Protein AF-D5APR1-F1 (afdb_monomer_lite)

pLDDT: mean 88.83, std 12.43, range [42.91, 98.88]

Foldseek 3Di:
DDDAPPDFDWDCPVVFTWGAWFAKWKFFQAQQQCCQDPQKDWDQWHKDALPDQDLNRGSGWIWIAGHQDQFWTWIKHKFRFDAAQFKKKKKWKKAFDPAQKKWKWKAAPVRDIWIWIAGLVVQDTFDTRDPDPDKDWHWADTPPSIIIIMIIGGRHDRGGMMMIITTGDRDGPDRTGRGDGGGTMIIGQIGMITDRDDDPRDHHHGGMDMDHTDWDWDWDAFAFWWKWWQAPVGIDTDAGDGDNTGTDTNDGHTTNDIDIDHGPPD

Structure (mmCIF, N/CA/C/O backbone):
data_AF-D5APR1-F1
#
_entry.id   AF-D5APR1-F1
#
loop_
_atom_site.group_PDB
_atom_site.id
_atom_site.type_symbol
_atom_site.label_atom_id
_atom_site.label_alt_id
_atom_site.label_comp_id
_atom_site.label_asym_id
_atom_site.label_entity_id
_atom_site.label_seq_id
_atom_site.pdbx_PDB_ins_code
_atom_site.Cartn_x
_atom_site.Cartn_y
_atom_site.Cartn_z
_atom_site.occupancy
_atom_site.B_iso_or_equiv
_atom_site.auth_seq_id
_atom_site.auth_comp_id
_atom_site.auth_asym_id
_atom_site.auth_atom_id
_atom_site.pdbx_PDB_model_num
ATOM 1 N N . MET A 1 1 ? -6.562 -11.027 7.236 1.00 42.91 1 MET A N 1
ATOM 2 C CA . MET A 1 1 ? -7.930 -11.367 6.789 1.00 42.91 1 MET A CA 1
ATOM 3 C C . MET A 1 1 ? -8.711 -10.074 6.662 1.00 42.91 1 MET A C 1
ATOM 5 O O . MET A 1 1 ? -8.909 -9.402 7.667 1.00 42.91 1 MET A O 1
ATOM 9 N N . SER A 1 2 ? -9.046 -9.671 5.440 1.00 46.62 2 SER A N 1
ATOM 10 C CA . SER A 1 2 ? -10.001 -8.589 5.195 1.00 46.62 2 SER A CA 1
ATOM 11 C C . SER A 1 2 ? -11.380 -9.085 5.613 1.00 46.62 2 SER A C 1
ATOM 13 O O . SER A 1 2 ? -11.787 -10.161 5.201 1.00 46.62 2 SER A O 1
ATOM 15 N N . ALA A 1 3 ? -12.089 -8.357 6.474 1.00 48.88 3 ALA A N 1
ATOM 16 C CA . ALA A 1 3 ? -13.495 -8.677 6.689 1.00 48.88 3 ALA A CA 1
ATOM 17 C C . ALA A 1 3 ? -14.283 -8.341 5.405 1.00 48.88 3 ALA A C 1
ATOM 19 O O . ALA A 1 3 ? -13.924 -7.362 4.738 1.00 48.88 3 ALA A O 1
ATOM 20 N N . PRO A 1 4 ? -15.341 -9.103 5.071 1.00 49.16 4 PRO A N 1
ATOM 21 C CA . PRO A 1 4 ? -16.300 -8.721 4.040 1.00 49.16 4 PRO A CA 1
ATOM 22 C C . PRO A 1 4 ? -16.846 -7.304 4.271 1.00 49.16 4 PRO A C 1
ATOM 24 O O . PRO A 1 4 ? -16.799 -6.783 5.391 1.00 49.16 4 PRO A O 1
ATOM 27 N N . VAL A 1 5 ? -17.392 -6.690 3.218 1.00 50.78 5 VAL A N 1
ATOM 28 C CA . VAL A 1 5 ? -18.095 -5.400 3.315 1.00 50.78 5 VAL A CA 1
ATOM 29 C C . VAL A 1 5 ? -19.165 -5.475 4.418 1.00 50.78 5 VAL A C 1
ATOM 31 O O . VAL A 1 5 ? -19.834 -6.497 4.569 1.00 50.78 5 VAL A O 1
ATOM 34 N N . ASP A 1 6 ? -19.267 -4.415 5.223 1.00 56.16 6 ASP A N 1
ATOM 35 C CA . ASP A 1 6 ? -20.189 -4.272 6.363 1.00 56.16 6 ASP A CA 1
ATOM 36 C C . ASP A 1 6 ? -20.035 -5.290 7.508 1.00 56.16 6 ASP A C 1
ATOM 38 O O . ASP A 1 6 ? -20.960 -5.496 8.297 1.00 56.16 6 ASP A O 1
ATOM 42 N N . GLN A 1 7 ? -18.855 -5.901 7.666 1.00 61.59 7 GLN A N 1
ATOM 43 C CA . GLN A 1 7 ? -18.548 -6.722 8.840 1.00 61.59 7 GLN A CA 1
ATOM 44 C C . GLN A 1 7 ? -17.519 -6.071 9.775 1.00 61.59 7 GLN A C 1
ATOM 46 O O . GLN A 1 7 ? -16.527 -5.497 9.313 1.00 61.59 7 GLN A O 1
ATOM 51 N N . PRO A 1 8 ? -17.707 -6.191 11.108 1.00 66.56 8 PRO A N 1
ATOM 52 C CA . PRO A 1 8 ? -16.727 -5.716 12.071 1.00 66.56 8 PRO A CA 1
ATOM 53 C C . PRO A 1 8 ? -15.402 -6.453 11.886 1.00 66.56 8 PRO A C 1
ATOM 55 O O . PRO A 1 8 ? -15.353 -7.682 11.782 1.00 66.56 8 PRO A O 1
ATOM 58 N N . ARG A 1 9 ? -14.309 -5.693 11.883 1.00 73.88 9 ARG A N 1
ATOM 59 C CA . ARG A 1 9 ? -12.957 -6.251 11.839 1.00 73.88 9 ARG A CA 1
ATOM 60 C C . ARG A 1 9 ? -12.497 -6.587 13.244 1.00 73.88 9 ARG A C 1
ATOM 62 O O . ARG A 1 9 ? -12.821 -5.890 14.204 1.00 73.88 9 ARG A O 1
ATOM 69 N N . TYR A 1 10 ? -11.723 -7.659 13.350 1.00 74.94 10 TYR A N 1
ATOM 70 C CA . TYR A 1 10 ? -11.156 -8.090 14.616 1.00 74.94 10 TYR A CA 1
ATOM 71 C C . TYR A 1 10 ? -9.635 -8.028 14.567 1.00 74.94 10 TYR A C 1
ATOM 73 O O . TYR A 1 10 ? -9.026 -8.528 13.622 1.00 74.94 10 TYR A O 1
ATOM 81 N N . ASP A 1 11 ? -9.044 -7.438 15.600 1.00 70.50 11 ASP A N 1
ATOM 82 C CA . ASP A 1 11 ? -7.612 -7.505 15.864 1.00 70.50 11 ASP A CA 1
ATOM 83 C C . ASP A 1 11 ? -7.311 -8.700 16.782 1.00 70.50 11 ASP A C 1
ATOM 85 O O . ASP A 1 11 ? -8.075 -9.008 17.699 1.00 70.50 11 ASP A O 1
ATOM 89 N N . TYR A 1 12 ? -6.199 -9.379 16.514 1.00 72.81 12 TYR A N 1
ATOM 90 C CA . TYR A 1 12 ? -5.688 -10.517 17.283 1.00 72.81 12 TYR A CA 1
ATOM 91 C C . TYR A 1 12 ? -4.252 -10.288 17.786 1.00 72.81 12 TYR A C 1
ATOM 93 O O . TYR A 1 12 ? -3.679 -11.180 18.411 1.00 72.81 12 TYR A O 1
ATOM 101 N N . SER A 1 13 ? -3.666 -9.110 17.541 1.00 65.56 13 SER A N 1
ATOM 102 C CA . SER A 1 13 ? -2.264 -8.775 17.833 1.00 65.56 13 SER A CA 1
ATOM 103 C C . SER A 1 13 ? -1.876 -8.948 19.309 1.00 65.56 13 SER A C 1
ATOM 105 O O . SER A 1 13 ? -0.755 -9.346 19.613 1.00 65.56 13 SER A O 1
ATOM 107 N N . ALA A 1 14 ? -2.821 -8.744 20.230 1.00 65.88 14 ALA A N 1
ATOM 108 C CA . ALA A 1 14 ? -2.639 -8.926 21.672 1.00 6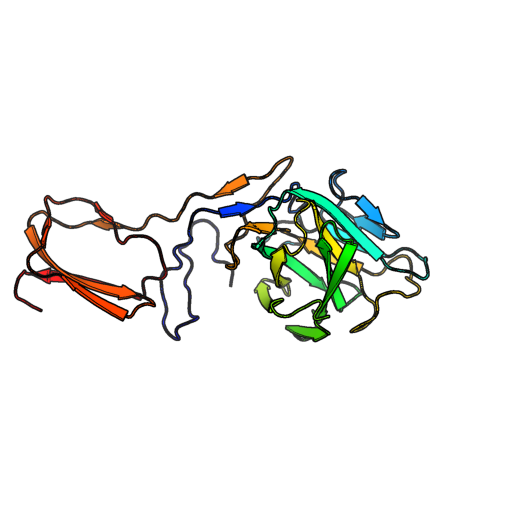5.88 14 ALA A CA 1
ATOM 109 C C . ALA A 1 14 ? -2.920 -10.365 22.164 1.00 65.88 14 ALA A C 1
ATOM 111 O O . ALA A 1 14 ? -3.137 -10.589 23.357 1.00 65.88 14 ALA A O 1
ATOM 112 N N . GLY A 1 15 ? -3.005 -11.346 21.257 1.00 69.94 15 GLY A N 1
ATOM 113 C CA . GLY A 1 15 ? -3.341 -12.740 21.583 1.00 69.94 15 GLY A CA 1
ATOM 114 C C . GLY A 1 15 ? -4.802 -12.956 21.999 1.00 69.94 15 GLY A C 1
ATOM 115 O O . GLY A 1 15 ? -5.162 -14.032 22.474 1.00 69.94 15 GLY A O 1
ATOM 116 N N . LYS A 1 16 ? -5.657 -11.941 21.835 1.00 73.31 16 LYS A N 1
ATOM 117 C CA . LYS A 1 16 ? -7.097 -11.974 22.119 1.00 73.31 16 LYS A CA 1
ATOM 118 C C . LYS A 1 16 ? -7.852 -11.290 20.989 1.00 73.31 16 LYS A C 1
ATOM 120 O O . LYS A 1 16 ? -7.369 -10.299 20.453 1.00 73.31 16 LYS A O 1
ATOM 125 N N . ARG A 1 17 ? -9.054 -11.785 20.683 1.00 77.25 17 ARG A N 1
ATOM 126 C CA . ARG A 1 17 ? -9.974 -11.143 19.736 1.00 77.25 17 ARG A CA 1
ATOM 127 C C . ARG A 1 17 ? -10.441 -9.805 20.314 1.00 77.25 17 ARG A C 1
ATOM 129 O O . ARG A 1 17 ? -11.090 -9.787 21.356 1.00 77.25 17 ARG A O 1
ATOM 136 N N . ALA A 1 18 ? -10.126 -8.713 19.634 1.00 72.69 18 ALA A N 1
ATOM 137 C CA . ALA A 1 18 ? -10.574 -7.360 19.949 1.00 72.69 18 ALA A CA 1
ATOM 138 C C . ALA A 1 18 ? -11.363 -6.801 18.767 1.00 72.69 18 ALA A C 1
ATOM 140 O O . ALA A 1 18 ? -11.058 -7.145 17.626 1.00 72.69 18 ALA A O 1
ATOM 141 N N . LEU A 1 19 ? -12.351 -5.938 19.008 1.00 78.19 19 LEU A N 1
ATOM 142 C CA . LEU A 1 19 ? -12.917 -5.148 17.913 1.00 78.19 19 LEU A CA 1
ATOM 143 C C . LEU A 1 19 ? -11.834 -4.172 17.436 1.00 78.19 19 LEU A C 1
ATOM 145 O O . LEU A 1 19 ? -11.278 -3.428 18.248 1.00 78.19 19 LEU A O 1
ATOM 149 N N . LEU A 1 20 ? -11.515 -4.198 16.143 1.00 79.12 20 LEU A N 1
ATOM 150 C CA . LEU A 1 20 ? -10.594 -3.238 15.550 1.00 79.12 20 LEU A CA 1
ATOM 151 C C . LEU A 1 20 ? -11.354 -1.923 15.350 1.00 79.12 20 LEU A C 1
ATOM 153 O O . LEU A 1 20 ? -12.228 -1.854 14.491 1.00 79.12 20 LEU A O 1
ATOM 157 N N . LEU A 1 21 ? -11.032 -0.920 16.171 1.00 81.06 21 LEU A N 1
ATOM 158 C CA . LEU A 1 21 ? -11.508 0.453 16.017 1.00 81.06 21 LEU A CA 1
ATOM 159 C C . LEU A 1 21 ? -10.348 1.329 15.579 1.00 81.06 21 LEU A C 1
ATOM 161 O O . LEU A 1 21 ? -9.395 1.566 16.327 1.00 81.06 21 LEU A O 1
ATOM 165 N N . GLU A 1 22 ? -10.435 1.809 14.357 1.00 84.31 22 GLU A N 1
ATOM 166 C CA . GLU A 1 22 ? -9.401 2.602 13.728 1.00 84.31 22 GLU A CA 1
ATOM 167 C C . GLU A 1 22 ? -9.676 4.103 13.906 1.00 84.31 22 GLU A C 1
ATOM 169 O O . GLU A 1 22 ? -10.817 4.571 13.907 1.00 84.31 22 GLU A O 1
ATOM 174 N N . ALA A 1 23 ? -8.611 4.892 14.043 1.00 86.19 23 ALA A N 1
ATOM 175 C CA . ALA A 1 23 ? -8.712 6.347 14.108 1.00 86.19 23 ALA A CA 1
ATOM 176 C C . ALA A 1 23 ? -9.009 6.956 12.726 1.00 86.19 23 ALA A C 1
ATOM 178 O O . ALA A 1 23 ? -8.900 6.290 11.693 1.00 86.19 23 ALA A O 1
ATOM 179 N N . SER A 1 24 ? -9.370 8.241 12.697 1.00 90.19 24 SER A N 1
ATOM 180 C CA . SER A 1 24 ? -9.444 8.985 11.438 1.00 90.19 24 SER A CA 1
ATOM 181 C C . SER A 1 24 ? -8.085 8.928 10.747 1.00 90.19 24 SER A C 1
ATOM 183 O O . SER A 1 24 ? -7.059 9.125 11.396 1.00 90.19 24 SER A O 1
ATOM 185 N N . SER A 1 25 ? -8.081 8.681 9.442 1.00 94.19 25 SER A N 1
ATOM 186 C CA . SER A 1 25 ? -6.855 8.666 8.646 1.00 94.19 25 SER A CA 1
ATOM 187 C C . SER A 1 25 ? -7.139 9.096 7.214 1.00 94.19 25 SER A C 1
ATOM 189 O O . SER A 1 25 ? -8.282 9.033 6.757 1.00 94.19 25 SER A O 1
ATOM 191 N N . THR A 1 26 ? -6.105 9.542 6.511 1.00 96.69 26 THR A N 1
ATOM 192 C CA . THR A 1 26 ? -6.191 10.039 5.139 1.00 96.69 26 THR A CA 1
ATOM 193 C C . THR A 1 26 ? -5.213 9.280 4.267 1.00 96.69 26 THR A C 1
ATOM 195 O O . THR A 1 26 ? -4.015 9.289 4.545 1.00 96.69 26 THR A O 1
ATOM 198 N N . ASN A 1 27 ? -5.707 8.693 3.178 1.00 97.94 27 ASN A N 1
ATOM 199 C CA . ASN A 1 27 ? -4.836 8.233 2.109 1.00 97.94 27 ASN A CA 1
ATOM 200 C C . ASN A 1 27 ? -4.471 9.424 1.220 1.00 97.94 27 ASN A C 1
ATOM 202 O O . ASN A 1 27 ? -5.326 10.001 0.550 1.00 97.94 27 ASN A O 1
ATOM 206 N N . LEU A 1 28 ? -3.193 9.793 1.234 1.00 97.62 28 LEU A N 1
ATOM 207 C CA . LEU A 1 28 ? -2.647 10.931 0.499 1.00 97.62 28 LEU A CA 1
ATOM 208 C C . LEU A 1 28 ? -2.341 10.621 -0.974 1.00 97.62 28 LEU A C 1
ATOM 210 O O . LEU A 1 28 ? -2.032 11.539 -1.737 1.00 97.62 28 LEU A O 1
ATOM 214 N N . LEU A 1 29 ? -2.381 9.351 -1.385 1.00 97.75 29 LEU A N 1
ATOM 215 C CA . LEU A 1 29 ? -2.134 8.963 -2.772 1.00 97.75 29 LEU A CA 1
ATOM 216 C C . LEU A 1 29 ? -3.446 9.013 -3.560 1.00 97.75 29 LEU A C 1
ATOM 218 O O . LEU A 1 29 ? -4.422 8.415 -3.116 1.00 97.75 29 LEU A O 1
ATOM 222 N N . PRO A 1 30 ? -3.494 9.673 -4.727 1.00 96.75 30 PRO A N 1
ATOM 223 C CA . PRO A 1 30 ? -4.607 9.517 -5.652 1.00 96.75 30 PRO A CA 1
ATOM 224 C C . PRO A 1 30 ? -4.504 8.176 -6.394 1.00 96.75 30 PRO A C 1
ATOM 226 O O . PRO A 1 30 ? -3.411 7.628 -6.558 1.00 96.75 30 PRO A O 1
ATOM 229 N N . ASN A 1 31 ? -5.634 7.708 -6.912 1.00 97.25 31 ASN A N 1
ATOM 230 C CA . ASN A 1 31 ? -5.786 6.556 -7.790 1.00 97.25 31 ASN A CA 1
ATOM 231 C C . ASN A 1 31 ? -5.143 5.315 -7.175 1.00 97.25 31 ASN A C 1
ATOM 233 O O . ASN A 1 31 ? -4.222 4.724 -7.738 1.00 97.25 31 ASN A O 1
ATOM 237 N N . SER A 1 32 ? -5.594 4.967 -5.969 1.00 96.88 32 SER A N 1
ATOM 238 C CA . SER A 1 32 ? -5.030 3.876 -5.165 1.00 96.88 32 SER A CA 1
ATOM 239 C C . SER A 1 32 ? -5.062 2.513 -5.864 1.00 96.88 32 SER A C 1
ATOM 241 O O . SER A 1 32 ? -4.250 1.653 -5.529 1.00 96.88 32 SER A O 1
ATOM 243 N N . ALA A 1 33 ? -5.968 2.312 -6.825 1.00 95.75 33 ALA A N 1
ATOM 244 C CA . ALA A 1 33 ? -6.101 1.076 -7.594 1.00 95.75 33 ALA A CA 1
ATOM 245 C C . ALA A 1 33 ? -5.720 1.221 -9.080 1.00 95.75 33 ALA A C 1
ATOM 247 O O . ALA A 1 33 ? -5.417 0.209 -9.697 1.00 95.75 33 ALA A O 1
ATOM 248 N N . GLN A 1 34 ? -5.697 2.442 -9.634 1.00 97.44 34 GLN A N 1
ATOM 249 C CA . GLN A 1 34 ? -5.434 2.704 -11.058 1.00 97.44 34 GLN A CA 1
ATOM 250 C C . GLN A 1 34 ? -4.001 3.220 -11.283 1.00 97.44 34 GLN A C 1
ATOM 252 O O . GLN A 1 34 ? -3.750 4.428 -11.352 1.00 97.44 34 GLN A O 1
ATOM 257 N N . PHE A 1 35 ? -3.032 2.312 -11.390 1.00 98.19 35 PHE A N 1
ATOM 258 C CA . PHE A 1 35 ? -1.626 2.642 -11.673 1.00 98.19 35 PHE A CA 1
ATOM 259 C C . PHE A 1 35 ? -1.401 3.000 -13.154 1.00 98.19 35 PHE A C 1
ATOM 261 O O . PHE A 1 35 ? -0.383 3.598 -13.528 1.00 98.19 35 PHE A O 1
ATOM 268 N N . ASP A 1 36 ? -2.360 2.679 -14.019 1.00 97.56 36 ASP A N 1
ATOM 269 C CA . ASP A 1 36 ? -2.422 3.131 -15.408 1.00 97.56 36 ASP A CA 1
ATOM 270 C C . ASP A 1 36 ? -2.722 4.639 -15.524 1.00 97.56 36 ASP A C 1
ATOM 272 O O . ASP A 1 36 ? -2.266 5.280 -16.479 1.00 97.56 36 ASP A O 1
ATOM 276 N N . ALA A 1 37 ? -3.353 5.243 -14.510 1.00 97.06 37 ALA A N 1
ATOM 277 C CA . ALA A 1 37 ? -3.676 6.668 -14.473 1.00 97.06 37 ALA A CA 1
ATOM 278 C C . ALA A 1 37 ? -2.442 7.586 -14.598 1.00 97.06 37 ALA A C 1
ATOM 280 O O . ALA A 1 37 ? -1.320 7.257 -14.202 1.00 97.06 37 ALA A O 1
ATOM 281 N N . ALA A 1 38 ? -2.656 8.803 -15.110 1.00 95.94 38 ALA A N 1
ATOM 282 C CA . ALA A 1 38 ? -1.592 9.790 -15.337 1.00 95.94 38 ALA A CA 1
ATOM 283 C C . ALA A 1 38 ? -0.916 10.298 -14.045 1.00 95.94 38 ALA A C 1
ATOM 285 O O . ALA A 1 38 ? 0.199 10.812 -14.094 1.00 95.94 38 ALA A O 1
ATOM 286 N N . SER A 1 39 ? -1.561 10.142 -12.882 1.00 95.81 39 SER A N 1
ATOM 287 C CA . SER A 1 39 ? -0.975 10.486 -11.576 1.00 95.81 39 SER A CA 1
ATOM 288 C C . SER A 1 39 ? 0.192 9.584 -11.171 1.00 95.81 39 SER A C 1
ATOM 290 O O . SER A 1 39 ? 0.932 9.942 -10.248 1.00 95.81 39 SER A O 1
ATOM 292 N N . TRP A 1 40 ? 0.317 8.436 -11.841 1.00 98.12 40 TRP A N 1
ATOM 293 C CA . TRP A 1 40 ? 1.364 7.442 -11.684 1.00 98.12 40 TRP A CA 1
ATOM 294 C C . TRP A 1 40 ? 2.254 7.458 -12.926 1.00 98.12 40 TRP A C 1
ATOM 296 O O . TRP A 1 40 ? 1.854 7.021 -14.010 1.00 98.12 40 TRP A O 1
ATOM 306 N N . ALA A 1 41 ? 3.475 7.974 -12.784 1.00 98.31 41 ALA A N 1
ATOM 307 C CA . ALA A 1 41 ? 4.454 7.937 -13.864 1.00 98.31 41 ALA A CA 1
ATOM 308 C C . ALA A 1 41 ? 5.019 6.520 -13.994 1.00 98.31 41 ALA A C 1
ATOM 310 O O . ALA A 1 41 ? 5.315 5.872 -12.993 1.00 98.31 41 ALA A O 1
ATOM 311 N N . LYS A 1 42 ? 5.172 6.035 -15.225 1.00 98.44 42 LYS A N 1
ATOM 312 C CA . LYS A 1 42 ? 5.739 4.717 -15.514 1.00 98.44 42 LYS A CA 1
ATOM 313 C C . LYS A 1 42 ? 7.165 4.910 -16.009 1.00 98.44 42 LYS A C 1
ATOM 315 O O . LYS A 1 42 ? 7.380 5.648 -16.968 1.00 98.44 42 LYS A O 1
ATOM 320 N N . THR A 1 43 ? 8.129 4.264 -15.363 1.00 98.56 43 THR A N 1
ATOM 321 C CA . THR A 1 43 ? 9.532 4.295 -15.789 1.00 98.56 43 THR A CA 1
ATOM 322 C C . THR A 1 43 ? 9.961 2.889 -16.145 1.00 98.56 43 THR A C 1
ATOM 324 O O . THR A 1 43 ? 9.995 2.020 -15.272 1.00 98.56 43 THR A O 1
ATOM 327 N N . ARG A 1 44 ? 10.300 2.691 -17.426 1.00 98.62 44 ARG A N 1
ATOM 328 C CA . ARG A 1 44 ? 10.778 1.406 -17.966 1.00 98.62 44 ARG A CA 1
ATOM 329 C C . ARG A 1 44 ? 9.832 0.252 -17.644 1.00 98.62 44 ARG A C 1
ATOM 331 O O . ARG A 1 44 ? 10.229 -0.859 -17.312 1.00 98.62 44 ARG A O 1
ATOM 338 N N . ALA A 1 45 ? 8.551 0.576 -17.664 1.00 98.56 45 ALA A N 1
ATOM 339 C CA . ALA A 1 45 ? 7.471 -0.319 -17.338 1.00 98.56 45 ALA A CA 1
ATOM 340 C C . ALA A 1 45 ? 6.209 0.157 -18.056 1.00 98.56 45 ALA A C 1
ATOM 342 O O . ALA A 1 45 ? 6.098 1.321 -18.452 1.00 98.56 45 ALA A O 1
ATOM 343 N N . SER A 1 46 ? 5.246 -0.739 -18.187 1.00 98.69 46 SER A N 1
ATOM 344 C CA . SER A 1 46 ? 3.885 -0.454 -18.623 1.00 98.69 46 SER A CA 1
ATOM 345 C C . SER A 1 46 ? 2.897 -0.964 -17.577 1.00 98.69 46 SER A C 1
ATOM 347 O O . SER A 1 46 ? 3.270 -1.723 -16.681 1.00 98.69 46 SER A O 1
ATOM 349 N N . VAL A 1 47 ? 1.645 -0.517 -17.656 1.00 98.75 47 VAL A N 1
ATOM 350 C CA . VAL A 1 47 ? 0.575 -1.007 -16.783 1.00 98.75 47 VAL A CA 1
ATOM 351 C C . VAL A 1 47 ? -0.552 -1.556 -17.641 1.00 98.75 47 VAL A C 1
ATOM 353 O O . VAL A 1 47 ? -1.026 -0.875 -18.548 1.00 98.75 47 VAL A O 1
ATOM 356 N N . LEU A 1 48 ? -0.974 -2.782 -17.341 1.00 98.62 48 LEU A N 1
ATOM 357 C CA . LEU A 1 48 ? -2.215 -3.358 -17.837 1.00 98.62 48 LEU A CA 1
ATOM 358 C C . LEU A 1 48 ? -3.291 -3.174 -16.766 1.00 98.62 48 LEU A C 1
ATOM 360 O O . LEU A 1 48 ? -3.188 -3.758 -15.686 1.00 98.62 48 LEU A O 1
ATOM 364 N N . ALA A 1 49 ? -4.300 -2.363 -17.075 1.00 98.38 49 ALA A N 1
ATOM 365 C CA . ALA A 1 49 ? -5.377 -2.058 -16.146 1.00 98.38 49 ALA A CA 1
ATOM 366 C C . ALA A 1 49 ? -6.292 -3.271 -15.902 1.00 98.38 49 ALA A C 1
ATOM 368 O O . ALA A 1 49 ? -6.547 -4.036 -16.836 1.00 98.38 49 ALA A O 1
ATOM 369 N N . ASN A 1 50 ? -6.839 -3.408 -14.688 1.00 98.12 50 ASN A N 1
ATOM 370 C CA . ASN A 1 50 ? -7.882 -4.398 -14.350 1.00 98.12 50 ASN A CA 1
ATOM 371 C C . ASN A 1 50 ? -7.520 -5.850 -14.748 1.00 98.12 50 ASN A C 1
ATOM 373 O O . ASN A 1 50 ? -8.335 -6.598 -15.290 1.00 98.12 50 ASN A O 1
ATOM 377 N N . ALA A 1 51 ? -6.270 -6.244 -14.518 1.00 98.31 51 ALA A N 1
ATOM 378 C CA . ALA A 1 51 ? -5.674 -7.494 -14.981 1.00 98.31 51 ALA A CA 1
ATOM 379 C C . ALA A 1 51 ? -5.899 -8.697 -14.046 1.00 98.31 51 ALA A C 1
ATOM 381 O O . ALA A 1 51 ? -5.635 -9.834 -14.442 1.00 98.31 51 ALA A O 1
ATOM 382 N N . ALA A 1 52 ? -6.339 -8.475 -12.804 1.00 98.06 52 ALA A N 1
ATOM 383 C CA . ALA A 1 52 ? -6.596 -9.544 -11.841 1.00 98.06 52 ALA A CA 1
ATOM 384 C C . ALA A 1 52 ? -7.691 -9.184 -10.824 1.00 98.06 52 ALA A C 1
ATOM 386 O O . ALA A 1 52 ? -8.030 -8.017 -10.618 1.00 98.06 52 ALA A O 1
ATOM 387 N N . LEU A 1 53 ? -8.201 -10.215 -10.138 1.00 97.31 53 LEU A N 1
ATOM 388 C CA . LEU A 1 53 ? -9.036 -10.030 -8.955 1.00 97.31 53 LEU A CA 1
ATOM 389 C C . LEU A 1 53 ? -8.199 -9.425 -7.822 1.00 97.31 53 LEU A C 1
ATOM 391 O O . LEU A 1 53 ? -7.211 -10.021 -7.371 1.00 97.31 53 LEU A O 1
ATOM 395 N N . ALA A 1 54 ? -8.618 -8.254 -7.364 1.00 96.00 54 ALA A N 1
ATOM 396 C CA . ALA A 1 54 ? -8.095 -7.567 -6.200 1.00 96.00 54 ALA A CA 1
ATOM 397 C C . ALA A 1 54 ? -8.499 -8.290 -4.894 1.00 96.00 54 ALA A C 1
ATOM 399 O O . ALA A 1 54 ? -9.361 -9.177 -4.906 1.00 96.00 54 ALA A O 1
ATOM 400 N N . PRO A 1 55 ? -7.886 -7.943 -3.745 1.00 93.31 55 PRO A N 1
ATOM 401 C CA . PRO A 1 55 ? -8.246 -8.504 -2.439 1.00 93.31 55 PRO A CA 1
ATOM 402 C C . PRO A 1 55 ? -9.719 -8.337 -2.044 1.00 93.31 55 PRO A C 1
ATOM 404 O O . PRO A 1 55 ? -10.208 -9.111 -1.232 1.00 93.31 55 PRO A O 1
ATOM 407 N N . ASP A 1 56 ? -10.418 -7.346 -2.598 1.00 88.81 56 ASP A N 1
ATOM 408 C CA . ASP A 1 56 ? -11.851 -7.125 -2.367 1.00 88.81 56 ASP A CA 1
ATOM 409 C C . ASP A 1 56 ? -12.762 -7.986 -3.265 1.00 88.81 56 ASP A C 1
ATOM 411 O O . ASP A 1 56 ? -13.986 -7.898 -3.180 1.00 88.81 56 ASP A O 1
ATOM 415 N N . GLY A 1 57 ? -12.176 -8.824 -4.126 1.00 90.25 57 GLY A N 1
ATOM 416 C CA . GLY A 1 57 ? -12.892 -9.698 -5.052 1.00 90.25 57 GLY A CA 1
ATOM 417 C C . GLY A 1 57 ? -13.325 -9.028 -6.357 1.00 90.25 57 GLY A C 1
ATOM 418 O O . GLY A 1 57 ? -13.959 -9.686 -7.182 1.00 90.25 57 GLY A O 1
ATOM 419 N N . THR A 1 58 ? -12.984 -7.760 -6.587 1.00 92.50 58 THR A N 1
ATOM 420 C CA . THR A 1 58 ? -13.300 -7.050 -7.834 1.00 92.50 58 THR A CA 1
ATOM 421 C C . THR A 1 58 ? -12.182 -7.202 -8.867 1.00 92.50 58 THR A C 1
ATOM 423 O O . THR A 1 58 ? -11.016 -7.372 -8.519 1.00 92.50 58 THR A O 1
ATOM 426 N N . MET A 1 59 ? -12.503 -7.135 -10.162 1.00 96.44 59 MET A N 1
ATOM 427 C CA . MET A 1 59 ? -11.503 -7.170 -11.242 1.00 96.44 59 MET A CA 1
ATOM 428 C C . MET A 1 59 ? -10.872 -5.783 -11.441 1.00 96.44 59 MET A C 1
ATOM 430 O O . MET A 1 59 ? -11.106 -5.140 -12.458 1.00 96.44 59 MET A O 1
ATOM 434 N N . THR A 1 60 ? -10.144 -5.295 -10.435 1.00 97.00 60 THR A N 1
ATOM 435 C CA . THR A 1 60 ? -9.603 -3.921 -10.403 1.00 97.00 60 THR A CA 1
ATOM 436 C C . THR A 1 60 ? -8.109 -3.843 -10.107 1.00 97.00 60 THR A C 1
ATOM 438 O O . THR A 1 60 ? -7.560 -2.750 -10.015 1.00 97.00 60 THR A O 1
ATOM 441 N N . ALA A 1 61 ? -7.426 -4.978 -9.934 1.00 98.31 61 ALA A N 1
ATOM 442 C CA . ALA A 1 61 ? -5.983 -4.974 -9.733 1.00 98.31 61 ALA A CA 1
ATOM 443 C C . ALA A 1 61 ? -5.246 -4.782 -11.055 1.00 98.31 61 ALA A C 1
ATOM 445 O O . ALA A 1 61 ? -5.484 -5.514 -12.016 1.00 98.31 61 ALA A O 1
ATOM 446 N N . ASP A 1 62 ? -4.288 -3.867 -11.070 1.00 98.81 62 ASP A N 1
ATOM 447 C CA . ASP A 1 62 ? -3.461 -3.588 -12.235 1.00 98.81 62 ASP A CA 1
ATOM 448 C C . ASP A 1 62 ? -2.222 -4.482 -12.258 1.00 98.81 62 ASP A C 1
ATOM 450 O O . ASP A 1 62 ? -1.697 -4.878 -11.215 1.00 98.81 62 ASP A O 1
ATOM 454 N N . LYS A 1 63 ? -1.707 -4.773 -13.455 1.00 98.81 63 LYS A N 1
ATOM 455 C CA . LYS A 1 63 ? -0.413 -5.441 -13.631 1.00 98.81 63 LYS A CA 1
ATOM 456 C C . LYS A 1 63 ? 0.642 -4.429 -14.059 1.00 98.81 63 LYS A C 1
ATOM 458 O O . LYS A 1 63 ? 0.543 -3.865 -15.145 1.00 98.81 63 LYS A O 1
ATOM 463 N N . LEU A 1 64 ? 1.678 -4.250 -13.245 1.00 98.88 64 LEU A N 1
ATOM 464 C CA . LEU A 1 64 ? 2.892 -3.525 -13.619 1.00 98.88 64 LEU A CA 1
ATOM 465 C C . LEU A 1 64 ? 3.841 -4.490 -14.335 1.00 98.88 64 LEU A C 1
ATOM 467 O O . LEU A 1 64 ? 4.242 -5.495 -13.749 1.00 98.88 64 LEU A O 1
ATOM 471 N N . VAL A 1 65 ? 4.193 -4.181 -15.580 1.00 98.88 65 VAL A N 1
ATOM 472 C CA . VAL A 1 65 ? 5.011 -5.020 -16.467 1.00 98.88 65 VAL A CA 1
ATOM 473 C C . VAL A 1 65 ? 6.312 -4.295 -16.778 1.00 98.88 65 VAL A C 1
ATOM 475 O O . VAL A 1 65 ? 6.282 -3.151 -17.226 1.00 98.88 65 VAL A O 1
ATOM 478 N N . GLU A 1 66 ? 7.451 -4.932 -16.531 1.00 98.75 66 GLU A N 1
ATOM 479 C CA . GLU A 1 66 ? 8.766 -4.375 -16.873 1.00 98.75 66 GLU A CA 1
ATOM 480 C C . GLU A 1 66 ? 8.979 -4.301 -18.394 1.00 98.75 66 GLU A C 1
ATOM 482 O O . GLU A 1 66 ? 8.396 -5.078 -19.145 1.00 98.75 66 GLU A O 1
ATOM 487 N N . ASP A 1 67 ? 9.807 -3.366 -18.864 1.00 98.69 67 ASP A N 1
ATOM 488 C CA . ASP A 1 67 ? 10.254 -3.322 -20.261 1.00 98.69 67 ASP A CA 1
ATOM 489 C C . ASP A 1 67 ? 11.547 -4.140 -20.475 1.00 98.69 67 ASP A C 1
ATOM 491 O O . ASP A 1 67 ? 11.959 -4.912 -19.616 1.00 98.69 67 ASP A O 1
ATOM 495 N N . THR A 1 68 ? 12.210 -3.975 -21.624 1.00 98.69 68 THR A N 1
ATOM 496 C CA . THR A 1 68 ? 13.477 -4.657 -21.946 1.00 98.69 68 THR A CA 1
ATOM 497 C C . THR A 1 68 ? 14.729 -3.850 -21.580 1.00 98.69 68 THR A C 1
ATOM 499 O O . THR A 1 68 ? 15.819 -4.125 -22.085 1.00 98.69 68 THR A O 1
ATOM 502 N N . SER A 1 69 ? 14.606 -2.792 -20.779 1.00 98.62 69 SER A N 1
ATOM 503 C CA . SER A 1 69 ? 15.748 -1.983 -20.351 1.00 98.62 69 SER A CA 1
ATOM 504 C C . SER A 1 69 ? 16.581 -2.730 -19.305 1.00 98.62 69 SER A C 1
ATOM 506 O O . SER A 1 69 ? 16.038 -3.443 -18.471 1.00 98.62 69 SER A O 1
ATOM 508 N N . ASN A 1 70 ? 17.905 -2.528 -19.292 1.00 98.19 70 ASN A N 1
ATOM 509 C CA . ASN A 1 70 ? 18.765 -2.997 -18.196 1.00 98.19 70 ASN A CA 1
ATOM 510 C C . ASN A 1 70 ? 18.848 -1.942 -17.086 1.00 98.19 70 ASN A C 1
ATOM 512 O O . ASN A 1 70 ? 19.825 -1.189 -17.008 1.00 98.19 70 ASN A O 1
ATOM 516 N N . ASN A 1 71 ? 17.776 -1.795 -16.307 1.00 98.38 71 ASN A N 1
ATOM 517 C CA . ASN A 1 71 ? 17.689 -0.788 -15.252 1.00 98.38 71 ASN A CA 1
ATOM 518 C C . ASN A 1 71 ? 16.576 -1.116 -14.235 1.00 98.38 71 ASN A C 1
ATOM 520 O O . ASN A 1 71 ? 16.148 -2.256 -14.121 1.00 98.38 71 ASN A O 1
ATOM 524 N N . SER A 1 72 ? 16.139 -0.134 -13.446 1.00 97.50 72 SER A N 1
ATOM 525 C CA . SER A 1 72 ? 14.958 -0.237 -12.586 1.00 97.50 72 SER A CA 1
ATOM 526 C C . SER A 1 72 ? 13.651 -0.123 -13.377 1.00 97.50 72 SER A C 1
ATOM 528 O O . SER A 1 72 ? 13.595 0.623 -14.360 1.00 97.50 72 SER A O 1
ATOM 530 N N . HIS A 1 73 ? 12.601 -0.793 -12.885 1.00 98.69 73 HIS A N 1
ATOM 531 C CA . HIS A 1 73 ? 11.268 -0.864 -13.495 1.00 98.69 73 HIS A CA 1
ATOM 532 C C . HIS A 1 73 ? 10.183 -0.575 -12.447 1.00 98.69 73 HIS A C 1
ATOM 534 O O . HIS A 1 73 ? 10.038 -1.324 -11.476 1.00 98.69 73 HIS A O 1
ATOM 540 N N . PHE A 1 74 ? 9.438 0.525 -12.597 1.00 98.75 74 PHE A N 1
ATOM 541 C CA . PHE A 1 74 ? 8.510 0.977 -11.551 1.00 98.75 74 PHE A CA 1
ATOM 542 C C . PHE A 1 74 ? 7.374 1.871 -12.054 1.00 98.75 74 PHE A C 1
ATOM 544 O O . PHE A 1 74 ? 7.486 2.549 -13.081 1.00 98.75 74 PHE A O 1
ATOM 551 N N . ALA A 1 75 ? 6.305 1.927 -11.260 1.00 98.62 75 ALA A N 1
ATOM 552 C CA . ALA A 1 75 ? 5.382 3.058 -11.248 1.00 98.62 75 ALA A CA 1
ATOM 553 C C . ALA A 1 75 ? 5.799 4.046 -10.146 1.00 98.62 75 ALA A C 1
ATOM 555 O O . ALA A 1 75 ? 6.441 3.661 -9.172 1.00 98.62 75 ALA A O 1
ATOM 556 N N . ALA A 1 76 ? 5.474 5.328 -10.296 1.00 98.12 76 ALA A N 1
ATOM 557 C CA . ALA A 1 76 ? 5.933 6.385 -9.404 1.00 98.12 76 ALA A CA 1
ATOM 558 C C . ALA A 1 76 ? 4.818 7.362 -9.058 1.00 98.12 76 ALA A C 1
ATOM 560 O O . ALA A 1 76 ? 4.218 7.970 -9.948 1.00 98.12 76 ALA A O 1
ATOM 561 N N . ARG A 1 77 ? 4.635 7.593 -7.758 1.00 96.94 77 ARG A N 1
ATOM 562 C CA . ARG A 1 77 ? 3.933 8.762 -7.243 1.00 96.94 77 ARG A CA 1
ATOM 563 C C . ARG A 1 77 ? 4.924 9.660 -6.521 1.00 96.94 77 ARG A C 1
ATOM 565 O O . ARG A 1 77 ? 5.502 9.270 -5.510 1.00 96.94 77 ARG A O 1
ATOM 572 N N . THR A 1 78 ? 5.118 10.862 -7.045 1.00 95.00 78 THR A N 1
ATOM 573 C CA . THR A 1 78 ? 6.092 11.826 -6.527 1.00 95.00 78 THR A CA 1
ATOM 574 C C . THR A 1 78 ? 5.419 13.106 -6.047 1.00 95.00 78 THR A C 1
ATOM 576 O O . THR A 1 78 ? 4.301 13.434 -6.452 1.00 95.00 78 THR A O 1
ATOM 579 N N . GLY A 1 79 ? 6.110 13.833 -5.169 1.00 92.62 79 GLY A N 1
ATOM 580 C CA . GLY A 1 79 ? 5.701 15.171 -4.736 1.00 92.62 79 GLY A CA 1
ATOM 581 C C . GLY A 1 79 ? 4.543 15.211 -3.737 1.00 92.62 79 GLY A C 1
ATOM 582 O O . GLY A 1 79 ? 3.938 16.271 -3.560 1.00 92.62 79 GLY A O 1
ATOM 583 N N . THR A 1 80 ? 4.224 14.101 -3.065 1.00 94.56 80 THR A N 1
ATOM 584 C CA . THR A 1 80 ? 3.268 14.137 -1.951 1.00 94.56 80 THR A CA 1
ATOM 585 C C . THR A 1 80 ? 3.868 14.942 -0.802 1.00 94.56 80 THR A C 1
ATOM 587 O O . THR A 1 80 ? 5.006 14.690 -0.425 1.00 94.56 80 THR A O 1
ATOM 590 N N . GLN A 1 81 ? 3.130 15.911 -0.255 1.00 93.75 81 GLN A N 1
ATOM 591 C CA . GLN A 1 81 ? 3.642 16.794 0.795 1.00 93.75 81 GLN A CA 1
ATOM 592 C C . GLN A 1 81 ? 3.524 16.156 2.190 1.00 93.75 81 GLN A C 1
ATOM 594 O O . GLN A 1 81 ? 2.421 15.873 2.650 1.00 93.75 81 GLN A O 1
ATOM 599 N N . ILE A 1 82 ? 4.653 15.973 2.872 1.00 92.25 82 ILE A N 1
ATOM 600 C CA . ILE A 1 82 ? 4.804 15.496 4.249 1.00 92.25 82 ILE A CA 1
ATOM 601 C C . ILE A 1 82 ? 5.835 16.380 4.952 1.00 92.25 82 ILE A C 1
ATOM 603 O O . ILE A 1 82 ? 6.969 16.489 4.501 1.00 92.25 82 ILE A O 1
ATOM 607 N N . ALA A 1 83 ? 5.474 16.995 6.077 1.00 91.50 83 ALA A N 1
ATOM 608 C CA . ALA A 1 83 ? 6.404 17.835 6.828 1.00 91.50 83 ALA A CA 1
ATOM 609 C C . ALA A 1 83 ? 7.578 17.024 7.414 1.00 91.50 83 ALA A C 1
ATOM 611 O O . ALA A 1 83 ? 7.392 15.902 7.890 1.00 91.50 83 ALA A O 1
ATOM 612 N N . GLY A 1 84 ? 8.778 17.612 7.447 1.00 91.12 84 GLY A N 1
ATOM 613 C CA . GLY A 1 84 ? 9.937 17.007 8.112 1.00 91.12 84 GLY A CA 1
ATOM 614 C C . GLY A 1 84 ? 9.664 16.684 9.588 1.00 91.12 84 GLY A C 1
ATOM 615 O O . GLY A 1 84 ? 8.943 17.407 10.272 1.00 91.12 84 GLY A O 1
ATOM 616 N N . GLY A 1 85 ? 10.213 15.572 10.074 1.00 89.44 85 GLY A N 1
ATOM 617 C CA . GLY A 1 85 ? 9.969 15.025 11.411 1.00 89.44 85 GLY A CA 1
ATOM 618 C C . GLY A 1 85 ? 8.662 14.235 11.553 1.00 89.44 85 GLY A C 1
ATOM 619 O O . GLY A 1 85 ? 8.436 13.624 12.596 1.00 89.44 85 GLY A O 1
ATOM 620 N N . THR A 1 86 ? 7.815 14.198 10.522 1.00 91.69 86 THR A N 1
ATOM 621 C CA . THR A 1 86 ? 6.537 13.473 10.556 1.00 91.69 86 THR A CA 1
ATOM 622 C C . THR A 1 86 ? 6.760 11.981 10.335 1.00 91.69 86 THR A C 1
ATOM 624 O O . THR A 1 86 ? 7.407 11.591 9.366 1.00 91.69 86 THR A O 1
ATOM 627 N N . ALA A 1 87 ? 6.214 11.138 11.214 1.00 92.62 87 ALA A N 1
ATOM 628 C CA . ALA A 1 87 ? 6.108 9.705 10.955 1.00 92.62 87 ALA A CA 1
ATOM 629 C C . ALA A 1 87 ? 5.023 9.452 9.901 1.00 92.62 87 ALA A C 1
ATOM 631 O O . ALA A 1 87 ? 3.946 10.041 9.975 1.00 92.62 87 ALA A O 1
ATOM 632 N N . MET A 1 88 ? 5.288 8.563 8.954 1.00 93.44 88 MET A N 1
ATOM 633 C CA . MET A 1 88 ? 4.332 8.132 7.941 1.00 93.44 88 MET A CA 1
ATOM 634 C C . MET A 1 88 ? 4.432 6.633 7.692 1.00 93.44 88 MET A C 1
ATOM 636 O O . MET A 1 88 ? 5.467 6.004 7.944 1.00 93.44 88 MET A O 1
ATOM 640 N N . VAL A 1 89 ? 3.371 6.085 7.114 1.00 95.88 89 VAL A N 1
ATOM 641 C CA . VAL A 1 89 ? 3.328 4.707 6.648 1.00 95.88 89 VAL A CA 1
ATOM 642 C C . VAL A 1 89 ? 2.831 4.648 5.214 1.00 95.88 89 VAL A C 1
ATOM 644 O O . VAL A 1 89 ? 1.814 5.238 4.854 1.00 95.88 89 VAL A O 1
ATOM 647 N N . ALA A 1 90 ? 3.580 3.933 4.384 1.00 97.19 90 ALA A N 1
ATOM 648 C CA . ALA A 1 90 ? 3.212 3.625 3.018 1.00 97.19 90 ALA A CA 1
ATOM 649 C C . ALA A 1 90 ? 2.865 2.138 2.930 1.00 97.19 90 ALA A C 1
ATOM 651 O O . ALA A 1 90 ? 3.620 1.300 3.423 1.00 97.19 90 ALA A O 1
ATOM 652 N N . SER A 1 91 ? 1.736 1.794 2.319 1.00 98.38 91 SER A N 1
ATOM 653 C CA . SER A 1 91 ? 1.292 0.412 2.147 1.00 98.38 91 SER A CA 1
ATOM 654 C C . SER A 1 91 ? 0.694 0.176 0.767 1.00 98.38 91 SER A C 1
ATOM 656 O O . SER A 1 91 ? 0.205 1.101 0.127 1.00 98.38 91 SER A O 1
ATOM 658 N N . ILE A 1 92 ? 0.764 -1.063 0.296 1.00 98.75 92 ILE A N 1
ATOM 659 C CA . ILE A 1 92 ? 0.218 -1.487 -0.994 1.00 98.75 92 ILE A CA 1
ATOM 660 C C . ILE A 1 92 ? -0.040 -2.990 -0.961 1.00 98.75 92 ILE A C 1
ATOM 662 O O . ILE A 1 92 ? 0.699 -3.740 -0.315 1.00 98.75 92 ILE A O 1
ATOM 666 N N . PHE A 1 93 ? -1.087 -3.437 -1.644 1.00 98.75 93 PHE A N 1
ATOM 667 C 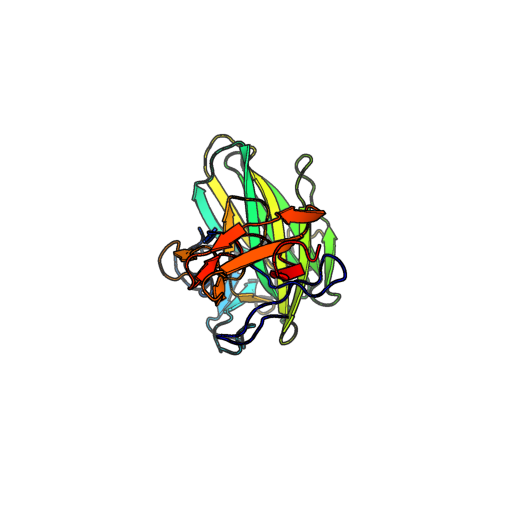CA . PHE A 1 93 ? -1.287 -4.853 -1.906 1.00 98.75 93 PHE A CA 1
ATOM 668 C C . PHE A 1 93 ? -0.500 -5.242 -3.151 1.00 98.75 93 PHE A C 1
ATOM 670 O O . PHE A 1 93 ? -0.621 -4.608 -4.198 1.00 98.75 93 PHE A O 1
ATOM 677 N N . ALA A 1 94 ? 0.306 -6.290 -3.027 1.00 98.81 94 ALA A N 1
ATOM 678 C CA . ALA A 1 94 ? 1.066 -6.862 -4.124 1.00 98.81 94 ALA A CA 1
ATOM 679 C C . ALA A 1 94 ? 0.837 -8.374 -4.190 1.00 98.81 94 ALA A C 1
ATOM 681 O O . ALA A 1 94 ? 0.705 -9.048 -3.162 1.00 98.81 94 ALA A O 1
ATOM 682 N N . LYS 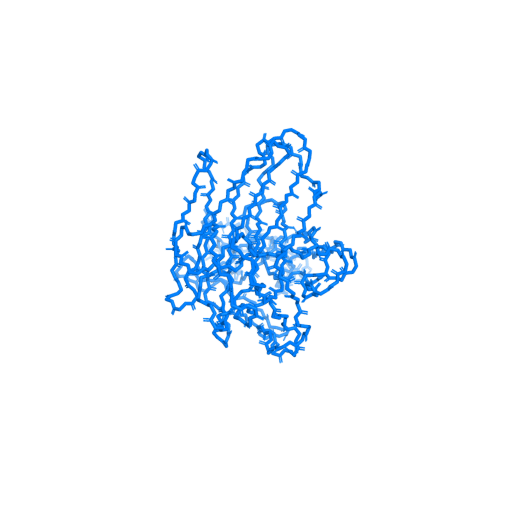A 1 95 ? 0.792 -8.905 -5.407 1.00 98.69 95 LYS A N 1
ATOM 683 C CA . LYS A 1 95 ? 0.707 -10.339 -5.680 1.00 98.69 95 LYS A CA 1
ATOM 684 C C . LYS A 1 95 ? 1.647 -10.687 -6.824 1.00 98.69 95 LYS A C 1
ATOM 686 O O . LYS A 1 95 ? 1.743 -9.949 -7.806 1.00 98.69 95 LYS A O 1
ATOM 691 N N . ALA A 1 96 ? 2.345 -11.811 -6.684 1.00 98.69 96 ALA A N 1
ATOM 692 C CA . ALA A 1 96 ? 3.220 -12.305 -7.734 1.00 98.69 96 ALA A CA 1
ATOM 693 C C . ALA A 1 96 ? 2.414 -12.553 -9.019 1.00 98.69 96 ALA A C 1
ATOM 695 O O . ALA A 1 96 ? 1.343 -13.168 -8.977 1.00 98.69 96 ALA A O 1
ATOM 696 N N . ALA A 1 97 ? 2.940 -12.074 -10.144 1.00 98.38 97 ALA A N 1
ATOM 697 C CA . ALA A 1 97 ? 2.575 -12.580 -11.460 1.00 98.38 97 ALA A CA 1
ATOM 698 C C . ALA A 1 97 ? 3.709 -13.514 -11.906 1.00 98.38 97 ALA A C 1
ATOM 700 O O . ALA A 1 97 ? 3.896 -14.572 -11.310 1.00 98.38 97 ALA A O 1
ATOM 701 N N . GLU A 1 98 ? 4.519 -13.110 -12.880 1.00 98.50 98 GLU A N 1
ATOM 702 C CA . GLU A 1 98 ? 5.734 -13.832 -13.265 1.00 98.50 98 GLU A CA 1
ATOM 703 C C . GLU A 1 98 ? 6.915 -13.505 -12.337 1.00 98.50 98 GLU A C 1
ATOM 705 O O . GLU A 1 98 ? 7.780 -14.350 -12.101 1.00 98.50 98 GLU A O 1
ATOM 710 N N . ARG A 1 99 ? 6.955 -12.291 -11.765 1.00 98.25 99 ARG A N 1
ATOM 711 C CA . ARG A 1 99 ? 7.973 -11.894 -10.782 1.00 98.25 99 ARG A CA 1
ATOM 712 C C . ARG A 1 99 ? 7.463 -12.159 -9.370 1.00 98.25 99 ARG A C 1
ATOM 714 O O . ARG A 1 99 ? 6.295 -11.946 -9.059 1.00 98.25 99 ARG A O 1
ATOM 721 N N . ARG A 1 100 ? 8.368 -12.606 -8.495 1.00 97.50 100 ARG A N 1
ATOM 722 C CA . ARG A 1 100 ? 8.062 -12.864 -7.076 1.00 97.50 100 ARG A CA 1
ATOM 723 C C . ARG A 1 100 ? 8.493 -11.745 -6.133 1.00 97.50 100 ARG A C 1
ATOM 725 O O . ARG A 1 100 ? 7.965 -11.644 -5.033 1.00 97.50 100 ARG A O 1
ATOM 732 N N . TRP A 1 101 ? 9.488 -10.953 -6.531 1.00 98.56 101 TRP A N 1
ATOM 733 C CA . TRP A 1 101 ? 10.064 -9.923 -5.676 1.00 98.56 101 TRP A CA 1
ATOM 734 C C . TRP A 1 101 ? 9.408 -8.585 -5.970 1.00 98.56 101 TRP A C 1
ATOM 736 O O . TRP A 1 101 ? 9.565 -8.024 -7.055 1.00 98.56 101 TRP A O 1
ATOM 746 N N . PHE A 1 102 ? 8.706 -8.069 -4.969 1.00 98.75 102 PHE A N 1
ATOM 747 C CA . PHE A 1 102 ? 8.237 -6.695 -4.952 1.00 98.75 102 PHE A CA 1
ATOM 748 C C . PHE A 1 102 ? 9.241 -5.835 -4.193 1.00 98.75 102 PHE A C 1
ATOM 750 O O . PHE A 1 102 ? 9.653 -6.186 -3.087 1.00 98.75 102 PHE A O 1
ATOM 757 N N . ALA A 1 103 ? 9.636 -4.707 -4.774 1.00 98.06 103 ALA A N 1
ATOM 758 C CA . ALA A 1 103 ? 10.436 -3.709 -4.085 1.00 98.06 103 ALA A CA 1
ATOM 759 C C . ALA A 1 103 ? 9.602 -2.442 -3.899 1.00 98.06 103 ALA A C 1
ATOM 761 O O . ALA A 1 103 ? 9.115 -1.860 -4.867 1.00 98.06 103 ALA A O 1
ATOM 762 N N . LEU A 1 104 ? 9.464 -1.990 -2.655 1.00 97.75 104 LEU A N 1
ATOM 763 C CA . LEU A 1 104 ? 8.936 -0.666 -2.373 1.00 97.75 104 LEU A CA 1
ATOM 764 C C . LEU A 1 104 ? 10.102 0.288 -2.149 1.00 97.75 104 LEU A C 1
ATOM 766 O O . LEU A 1 104 ? 10.807 0.187 -1.141 1.00 97.75 104 LEU A O 1
ATOM 770 N N . VAL A 1 105 ? 10.295 1.215 -3.086 1.00 95.75 105 VAL A N 1
ATOM 771 C CA . VAL A 1 105 ? 11.251 2.309 -2.917 1.00 95.75 105 VAL A CA 1
ATOM 772 C C . VAL A 1 105 ? 10.500 3.545 -2.441 1.00 95.75 105 VAL A C 1
ATOM 774 O O . VAL A 1 105 ? 9.437 3.890 -2.957 1.00 95.75 105 VAL A O 1
ATOM 777 N N . THR A 1 106 ? 11.068 4.235 -1.464 1.00 94.00 106 THR A N 1
ATOM 778 C CA . THR A 1 106 ? 10.607 5.552 -1.022 1.00 94.00 106 THR A CA 1
ATOM 779 C C . THR A 1 106 ? 11.766 6.534 -1.056 1.00 94.00 106 THR A C 1
ATOM 781 O O . THR A 1 106 ? 12.922 6.128 -0.933 1.00 94.00 106 THR A O 1
ATOM 784 N N . ALA A 1 107 ? 11.473 7.815 -1.245 1.00 91.62 107 ALA A N 1
ATOM 785 C CA . ALA A 1 107 ? 12.484 8.863 -1.166 1.00 91.62 107 ALA A CA 1
ATOM 786 C C . ALA A 1 107 ? 11.896 10.150 -0.597 1.00 91.62 107 ALA A C 1
ATOM 788 O O . ALA A 1 107 ? 10.720 10.447 -0.808 1.00 91.62 107 ALA A O 1
ATOM 789 N N . ASP A 1 108 ? 12.733 10.914 0.092 1.00 88.88 108 ASP A N 1
ATOM 790 C CA . ASP A 1 108 ? 12.411 12.251 0.580 1.00 88.88 108 ASP A CA 1
ATOM 791 C C . ASP A 1 108 ? 12.933 13.339 -0.378 1.00 88.88 108 ASP A C 1
ATOM 793 O O . ASP A 1 108 ? 13.489 13.055 -1.445 1.00 88.88 108 ASP A O 1
ATOM 797 N N . SER A 1 109 ? 12.773 14.611 -0.005 1.00 86.75 109 SER A N 1
ATOM 798 C CA . SER A 1 109 ? 13.240 15.733 -0.823 1.00 86.75 109 SER A CA 1
ATOM 799 C C . SER A 1 109 ? 14.765 15.862 -0.901 1.00 86.75 109 SER A C 1
ATOM 801 O O . SER A 1 109 ? 15.250 16.681 -1.677 1.00 86.75 109 SER A O 1
ATOM 803 N N . ALA A 1 110 ? 15.524 15.109 -0.097 1.00 86.75 110 ALA A N 1
ATOM 804 C CA . ALA A 1 110 ? 16.980 15.030 -0.194 1.00 86.75 110 ALA A CA 1
ATOM 805 C C . ALA A 1 110 ? 17.433 13.952 -1.197 1.00 86.75 110 ALA A C 1
ATOM 807 O O . ALA A 1 110 ? 18.632 13.725 -1.351 1.00 86.75 110 ALA A O 1
ATOM 808 N N . ASN A 1 111 ? 16.489 13.304 -1.895 1.00 84.94 111 ASN A N 1
ATOM 809 C CA . ASN A 1 111 ? 16.732 12.180 -2.800 1.00 84.94 111 ASN A CA 1
ATOM 810 C C . ASN A 1 111 ? 17.431 10.999 -2.108 1.00 84.94 111 ASN A C 1
ATOM 812 O O . ASN A 1 111 ? 18.201 10.266 -2.731 1.00 84.94 111 ASN A O 1
ATOM 816 N N . LEU A 1 112 ? 17.155 10.789 -0.818 1.00 87.62 112 LEU A N 1
ATOM 817 C CA . LEU A 1 112 ? 17.614 9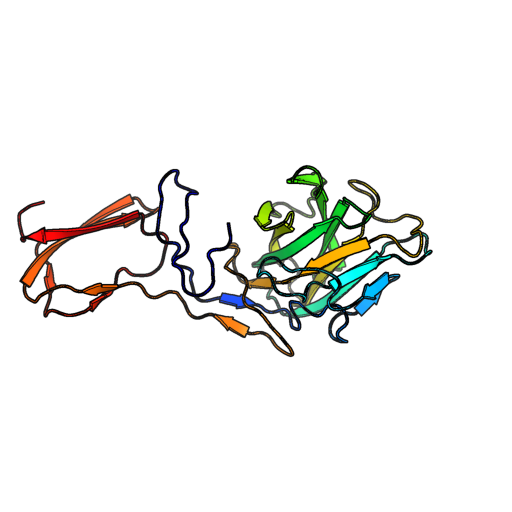.602 -0.107 1.00 87.62 112 LEU A CA 1
ATOM 818 C C . LEU A 1 112 ? 16.656 8.443 -0.378 1.00 87.62 112 LEU A C 1
ATOM 820 O O . LEU A 1 112 ? 15.582 8.349 0.216 1.00 87.62 112 LEU A O 1
ATOM 824 N N . PHE A 1 113 ? 17.055 7.554 -1.286 1.00 89.44 113 PHE A N 1
ATOM 825 C CA . PHE A 1 113 ? 16.272 6.378 -1.655 1.00 89.44 113 PHE A CA 1
ATOM 826 C C . PHE A 1 113 ? 16.421 5.262 -0.620 1.00 89.44 113 PHE A C 1
ATOM 828 O O . PHE A 1 113 ? 17.526 4.823 -0.297 1.00 89.44 113 PHE A O 1
ATOM 835 N N . ARG A 1 114 ? 15.288 4.759 -0.138 1.00 90.81 114 ARG A N 1
ATOM 836 C CA . ARG A 1 114 ? 15.188 3.620 0.778 1.00 90.81 114 ARG A CA 1
ATOM 837 C C . ARG A 1 114 ? 14.394 2.533 0.087 1.00 90.81 114 ARG A C 1
ATOM 839 O O . ARG A 1 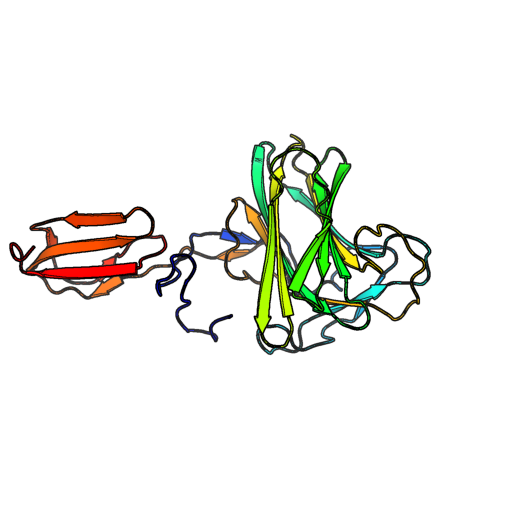114 ? 13.276 2.787 -0.353 1.00 90.81 114 ARG A O 1
ATOM 846 N N . THR A 1 115 ? 14.967 1.339 -0.009 1.00 93.62 115 THR A N 1
ATOM 847 C CA . THR A 1 115 ? 14.332 0.209 -0.696 1.00 93.62 115 THR A CA 1
ATOM 848 C C . THR A 1 115 ? 14.063 -0.919 0.279 1.00 93.62 115 THR A C 1
ATOM 850 O O . THR A 1 115 ? 14.957 -1.341 1.014 1.00 93.62 115 THR A O 1
ATOM 853 N N . THR A 1 116 ? 12.842 -1.430 0.247 1.00 96.25 116 THR A N 1
ATOM 854 C CA . THR A 1 116 ? 12.415 -2.598 1.011 1.00 96.25 116 THR A CA 1
ATOM 855 C C . THR A 1 116 ? 11.949 -3.670 0.042 1.00 96.25 116 THR A C 1
ATOM 857 O O . THR A 1 116 ? 11.076 -3.412 -0.783 1.00 96.25 116 THR A O 1
ATOM 860 N N . TYR A 1 117 ? 12.530 -4.862 0.141 1.00 97.81 117 TYR A N 1
ATOM 861 C CA . TYR A 1 117 ? 12.182 -6.004 -0.698 1.00 97.81 117 TYR A CA 1
ATOM 862 C C . TYR A 1 117 ? 11.232 -6.944 0.044 1.00 97.81 117 TYR A C 1
ATOM 864 O O . TYR A 1 117 ? 11.400 -7.214 1.234 1.00 97.81 117 TYR A O 1
ATOM 872 N N . PHE A 1 118 ? 10.258 -7.468 -0.683 1.00 98.56 118 PHE A N 1
ATOM 873 C CA . PHE A 1 118 ? 9.203 -8.348 -0.205 1.00 98.56 118 PHE A CA 1
ATOM 874 C C . PHE A 1 118 ? 9.159 -9.591 -1.093 1.00 98.56 118 PHE A C 1
ATOM 876 O O . PHE A 1 118 ? 9.037 -9.475 -2.316 1.00 98.56 118 PHE A O 1
ATOM 883 N N . ASP A 1 119 ? 9.271 -10.772 -0.490 1.00 98.50 119 ASP A N 1
ATOM 884 C CA . ASP A 1 119 ? 9.115 -12.041 -1.197 1.00 98.50 119 ASP A CA 1
ATOM 885 C C . ASP A 1 119 ? 7.638 -12.443 -1.201 1.00 98.50 119 ASP A C 1
ATOM 887 O O . ASP A 1 119 ? 7.103 -12.907 -0.192 1.00 98.50 119 ASP A O 1
ATOM 891 N N . LEU A 1 120 ? 6.972 -12.279 -2.342 1.00 98.62 120 LEU A N 1
ATOM 892 C CA . LEU A 1 120 ? 5.556 -12.616 -2.495 1.00 98.62 120 LEU A CA 1
ATOM 893 C C . LEU A 1 120 ? 5.312 -14.122 -2.662 1.00 98.62 120 LEU A C 1
ATOM 895 O O . LEU A 1 120 ? 4.162 -14.547 -2.705 1.00 98.62 120 LEU A O 1
ATOM 899 N N . GLN A 1 121 ? 6.367 -14.934 -2.776 1.00 97.25 121 GLN A N 1
ATOM 900 C CA . GLN A 1 121 ? 6.247 -16.391 -2.796 1.00 97.25 121 GLN A CA 1
ATOM 901 C C . GLN A 1 121 ? 6.238 -16.966 -1.377 1.00 97.25 121 GLN A C 1
ATOM 903 O O . GLN A 1 121 ? 5.483 -17.894 -1.093 1.00 97.25 121 GLN A O 1
ATOM 908 N N . THR A 1 122 ? 7.087 -16.435 -0.495 1.00 97.38 122 THR A N 1
ATOM 909 C CA . THR A 1 122 ? 7.244 -16.944 0.879 1.00 97.38 122 THR A CA 1
ATOM 910 C C . THR A 1 122 ? 6.521 -16.100 1.926 1.00 97.38 122 THR A C 1
ATOM 912 O O . THR A 1 122 ? 6.318 -16.564 3.046 1.00 97.38 122 THR A O 1
ATOM 915 N N . GLY A 1 123 ? 6.105 -14.877 1.586 1.00 96.94 123 GLY A N 1
ATOM 916 C CA . GLY A 1 123 ? 5.503 -13.947 2.538 1.00 96.94 123 GLY A CA 1
ATOM 917 C C . GLY A 1 123 ? 6.509 -13.414 3.558 1.00 96.94 123 GLY A C 1
ATOM 918 O O . GLY A 1 123 ? 6.139 -13.156 4.700 1.00 96.94 123 GLY A O 1
ATOM 919 N N . MET A 1 124 ? 7.782 -13.284 3.172 1.00 97.06 124 MET A N 1
ATOM 920 C CA . MET A 1 124 ? 8.870 -12.844 4.050 1.00 97.06 124 MET A CA 1
ATOM 921 C C . MET A 1 124 ? 9.501 -11.539 3.559 1.00 97.06 124 MET A C 1
ATOM 923 O O . MET A 1 124 ? 9.479 -11.208 2.371 1.00 97.06 124 MET A O 1
ATOM 927 N N . LEU A 1 125 ? 10.089 -10.786 4.489 1.00 96.81 125 LEU A N 1
ATOM 928 C CA . LEU A 1 125 ? 10.912 -9.629 4.147 1.00 96.81 125 LEU A CA 1
ATOM 929 C C . LEU A 1 125 ? 12.234 -10.088 3.525 1.00 96.81 125 LEU A C 1
ATOM 931 O O . LEU A 1 125 ? 12.893 -10.997 4.030 1.00 96.81 125 LEU A O 1
ATOM 935 N N . GLY A 1 126 ? 12.627 -9.418 2.447 1.00 95.25 126 GLY A N 1
ATOM 936 C CA . GLY A 1 126 ? 13.984 -9.445 1.925 1.00 95.25 126 GLY A CA 1
ATOM 937 C C . GLY A 1 126 ? 14.858 -8.391 2.605 1.00 95.25 126 GLY A C 1
ATOM 938 O O . GLY A 1 126 ? 14.708 -8.073 3.785 1.00 95.25 126 GLY A O 1
ATOM 939 N N . VAL A 1 127 ? 15.787 -7.824 1.840 1.00 93.44 127 VAL A N 1
ATOM 940 C CA . VAL A 1 127 ? 16.625 -6.712 2.289 1.00 93.44 127 VAL A CA 1
ATOM 941 C C . VAL A 1 127 ? 15.747 -5.500 2.613 1.00 93.44 127 VAL A C 1
ATOM 943 O O . VAL A 1 127 ? 14.871 -5.110 1.842 1.00 93.44 127 VAL A O 1
ATOM 946 N N . VAL A 1 128 ? 16.027 -4.863 3.746 1.00 90.06 128 VAL A N 1
ATOM 947 C CA . VAL A 1 128 ? 15.478 -3.557 4.116 1.00 90.06 128 VAL A CA 1
ATOM 948 C C . VAL A 1 128 ? 16.656 -2.597 4.175 1.00 90.06 128 VAL A C 1
ATOM 950 O O . VAL A 1 128 ? 17.480 -2.670 5.087 1.00 90.06 128 VAL A O 1
ATOM 953 N N . SER A 1 129 ? 16.797 -1.753 3.155 1.00 79.69 129 SER A N 1
ATOM 954 C CA . SER A 1 129 ? 17.922 -0.828 3.056 1.00 79.69 129 SER A CA 1
ATOM 955 C C . SER A 1 129 ? 17.746 0.284 4.090 1.00 79.69 129 SER A C 1
ATOM 957 O O . SER A 1 129 ? 17.028 1.252 3.849 1.00 79.69 129 SER A O 1
ATOM 959 N N . GLN A 1 130 ? 18.389 0.131 5.251 1.00 60.69 130 GLN A N 1
ATOM 960 C CA . GLN A 1 130 ? 18.298 1.072 6.368 1.00 60.69 130 GLN A CA 1
ATOM 961 C C . GLN A 1 130 ? 19.037 2.381 6.055 1.00 60.69 130 GLN A C 1
ATOM 963 O O . GLN A 1 130 ? 20.185 2.584 6.443 1.00 60.69 130 GLN A O 1
ATOM 968 N N . GLY A 1 131 ? 18.376 3.298 5.354 1.00 52.12 131 GLY A N 1
ATOM 969 C CA . GLY A 1 131 ? 18.786 4.698 5.337 1.00 52.12 131 GLY A CA 1
ATOM 970 C C . GLY A 1 131 ? 18.402 5.348 6.665 1.00 52.12 131 GLY A C 1
ATOM 971 O O . GLY A 1 131 ? 17.266 5.773 6.800 1.00 52.12 131 GLY A O 1
ATOM 972 N N . ALA A 1 132 ? 19.334 5.412 7.622 1.00 45.28 132 ALA A N 1
ATOM 973 C CA . ALA A 1 132 ? 19.170 5.941 8.986 1.00 45.28 132 ALA A CA 1
ATOM 974 C C . ALA A 1 132 ? 18.077 5.255 9.847 1.00 45.28 132 ALA A C 1
ATOM 976 O O . ALA A 1 132 ? 16.999 4.891 9.382 1.00 45.28 132 ALA A O 1
ATOM 977 N N . ALA A 1 133 ? 18.382 5.060 11.132 1.00 50.12 133 ALA A N 1
ATOM 978 C CA . ALA A 1 133 ? 17.553 4.335 12.096 1.00 50.12 133 ALA A CA 1
ATOM 979 C C . ALA A 1 133 ? 16.063 4.742 12.044 1.00 50.12 133 ALA A C 1
ATOM 981 O O . ALA A 1 133 ? 15.743 5.928 12.107 1.00 50.12 133 ALA A O 1
ATOM 982 N N . GLY A 1 134 ? 15.160 3.757 11.951 1.00 65.88 134 GLY A N 1
ATOM 983 C CA . GLY A 1 134 ? 13.716 3.967 12.138 1.00 65.88 134 GLY A CA 1
ATOM 984 C C . GLY A 1 134 ? 12.794 3.532 10.995 1.00 65.88 134 GLY A C 1
ATOM 985 O O . GLY A 1 134 ? 11.583 3.667 11.145 1.00 65.88 134 GLY A O 1
ATOM 986 N N . GLN A 1 135 ? 13.310 3.000 9.879 1.00 84.06 135 GLN A N 1
ATOM 987 C CA . GLN A 1 135 ? 12.453 2.347 8.883 1.00 84.06 135 GLN A CA 1
ATOM 988 C C . GLN A 1 135 ? 12.048 0.955 9.384 1.00 84.06 135 GLN A C 1
ATOM 990 O O . GLN A 1 135 ? 12.905 0.097 9.597 1.00 84.06 135 GLN A O 1
ATOM 995 N N . THR A 1 136 ? 10.751 0.709 9.538 1.00 90.69 136 THR A N 1
ATOM 996 C CA . THR A 1 136 ? 10.210 -0.631 9.790 1.00 90.69 136 THR A CA 1
ATOM 997 C C . THR A 1 136 ? 9.384 -1.074 8.594 1.00 90.69 136 THR A C 1
ATOM 999 O O . THR A 1 136 ? 8.763 -0.264 7.911 1.00 90.69 136 THR A O 1
ATOM 1002 N N . ALA A 1 137 ? 9.407 -2.368 8.300 1.00 94.19 137 ALA A N 1
ATOM 1003 C CA . ALA A 1 137 ? 8.656 -2.946 7.197 1.00 94.19 137 ALA A CA 1
ATOM 1004 C C . ALA A 1 137 ? 7.839 -4.130 7.693 1.00 94.19 137 ALA A C 1
ATOM 1006 O O . ALA A 1 137 ? 8.258 -4.813 8.627 1.00 94.19 137 ALA A O 1
ATOM 1007 N N . GLN A 1 138 ? 6.688 -4.373 7.074 1.00 95.75 138 GLN A N 1
ATOM 1008 C CA . GLN A 1 138 ? 5.825 -5.513 7.366 1.00 95.75 138 GLN A CA 1
ATOM 1009 C C . GLN A 1 138 ? 5.275 -6.093 6.065 1.00 95.75 138 GLN A C 1
ATOM 1011 O O . GLN A 1 138 ? 5.005 -5.370 5.107 1.00 95.75 138 GLN A O 1
ATOM 1016 N N . ILE A 1 139 ? 5.089 -7.408 6.059 1.00 97.31 139 ILE A N 1
ATOM 1017 C CA . ILE A 1 139 ? 4.373 -8.137 5.019 1.00 97.31 139 ILE A CA 1
ATOM 1018 C C . ILE A 1 139 ? 3.301 -8.974 5.699 1.00 97.31 139 ILE A C 1
ATOM 1020 O O . ILE A 1 139 ? 3.591 -9.768 6.591 1.00 97.31 139 ILE A O 1
ATOM 1024 N N . VAL A 1 140 ? 2.048 -8.753 5.319 1.00 95.81 140 VAL A N 1
ATOM 1025 C CA . VAL A 1 140 ? 0.896 -9.413 5.936 1.00 95.81 140 VAL A CA 1
ATOM 1026 C C . VAL A 1 140 ? 0.082 -10.087 4.847 1.00 95.81 140 VAL A C 1
ATOM 1028 O O . VAL A 1 140 ? -0.315 -9.442 3.879 1.00 95.81 140 VAL A O 1
ATOM 1031 N N . ALA A 1 141 ? -0.179 -11.383 5.002 1.00 94.88 141 ALA A N 1
ATOM 1032 C CA . ALA A 1 141 ? -1.010 -12.123 4.062 1.00 94.88 141 ALA A CA 1
ATOM 1033 C C . ALA A 1 141 ? -2.436 -11.542 3.992 1.00 94.88 141 ALA A C 1
ATOM 1035 O O . ALA A 1 141 ? -3.079 -11.258 5.011 1.00 94.88 141 ALA A O 1
ATOM 1036 N N . ALA A 1 142 ? -2.929 -11.398 2.769 1.00 90.75 142 ALA A N 1
ATOM 1037 C CA . ALA A 1 142 ? -4.296 -11.050 2.419 1.00 90.75 142 ALA A CA 1
ATOM 1038 C C . ALA A 1 142 ? -4.930 -12.203 1.618 1.00 90.75 142 ALA A C 1
ATOM 1040 O O . ALA A 1 142 ? -4.327 -13.259 1.418 1.00 90.75 142 ALA A O 1
ATOM 1041 N N . GLU A 1 143 ? -6.186 -12.041 1.218 1.00 87.25 143 GLU A N 1
ATOM 1042 C CA . GLU A 1 143 ? -6.918 -13.097 0.518 1.00 87.25 143 GLU A CA 1
ATOM 1043 C C . GLU A 1 143 ? -6.353 -13.362 -0.882 1.00 87.25 143 GLU A C 1
ATOM 1045 O O . GLU A 1 143 ? -5.676 -12.523 -1.474 1.00 87.25 143 GLU A O 1
ATOM 1050 N N . ASN A 1 144 ? -6.629 -14.549 -1.427 1.00 89.00 144 ASN A N 1
ATOM 1051 C CA . ASN A 1 144 ? -6.335 -14.901 -2.820 1.00 89.00 144 ASN A CA 1
ATOM 1052 C C . ASN A 1 144 ? -4.857 -14.754 -3.238 1.00 89.00 144 ASN A C 1
ATOM 1054 O O . ASN A 1 144 ? -4.564 -14.471 -4.403 1.00 89.00 144 ASN A O 1
ATOM 1058 N N . GLY A 1 145 ? -3.919 -14.968 -2.309 1.00 93.88 145 GLY A N 1
ATOM 1059 C CA . GLY A 1 145 ? -2.474 -14.911 -2.569 1.00 93.88 145 GLY A CA 1
ATOM 1060 C C . GLY A 1 145 ? -1.904 -13.493 -2.649 1.00 93.88 145 GLY A C 1
ATOM 1061 O O . GLY A 1 145 ? -0.792 -13.308 -3.136 1.00 93.88 145 GLY A O 1
ATOM 1062 N N . TRP A 1 146 ? -2.668 -12.494 -2.208 1.00 98.00 146 TRP A N 1
ATOM 1063 C CA . TRP A 1 146 ? -2.179 -11.134 -2.034 1.00 98.00 146 TRP A CA 1
ATOM 1064 C C . TRP A 1 146 ? -1.423 -10.978 -0.718 1.00 98.00 146 TRP A C 1
ATOM 1066 O O . TRP A 1 146 ? -1.727 -11.634 0.277 1.00 98.00 146 TRP A O 1
ATOM 1076 N N . TYR A 1 147 ? -0.490 -10.035 -0.687 1.00 98.50 147 TYR A N 1
ATOM 1077 C CA . TYR A 1 147 ? 0.147 -9.565 0.537 1.00 98.50 147 TYR A CA 1
ATOM 1078 C C . TYR A 1 147 ? 0.009 -8.054 0.637 1.00 98.50 147 TYR A C 1
ATOM 1080 O O . TYR A 1 147 ? 0.260 -7.341 -0.334 1.00 98.50 147 TYR A O 1
ATOM 1088 N N . ARG A 1 148 ? -0.334 -7.547 1.823 1.00 98.06 148 ARG A N 1
ATOM 1089 C CA . ARG A 1 148 ? -0.175 -6.128 2.135 1.00 98.06 148 ARG A CA 1
ATOM 1090 C C . ARG A 1 148 ? 1.255 -5.893 2.599 1.00 98.06 148 ARG A C 1
ATOM 1092 O O . ARG A 1 148 ? 1.652 -6.364 3.664 1.00 98.06 148 ARG A O 1
ATOM 1099 N N . CYS A 1 149 ? 2.013 -5.181 1.781 1.00 98.50 149 CYS A N 1
ATOM 1100 C CA . CYS A 1 149 ? 3.380 -4.774 2.066 1.00 98.50 149 CYS A CA 1
ATOM 1101 C C . CYS A 1 149 ? 3.351 -3.340 2.591 1.00 98.50 149 CYS A C 1
ATOM 1103 O O . CYS A 1 149 ? 2.703 -2.485 1.986 1.00 98.50 149 CYS A O 1
ATOM 1105 N N . SER A 1 150 ? 4.029 -3.062 3.702 1.00 97.50 150 SER A N 1
ATOM 1106 C CA . SER A 1 150 ? 4.083 -1.716 4.270 1.00 97.50 150 SER A CA 1
ATOM 1107 C C . SER A 1 150 ? 5.466 -1.336 4.770 1.00 97.50 150 SER A C 1
ATOM 1109 O O . SER A 1 150 ? 6.245 -2.183 5.206 1.00 97.50 150 SER A O 1
ATOM 1111 N N . VAL A 1 151 ? 5.739 -0.038 4.731 1.00 95.75 151 VAL A N 1
ATOM 1112 C CA . VAL A 1 151 ? 6.951 0.604 5.231 1.00 95.75 151 VAL A CA 1
ATOM 1113 C C . VAL A 1 151 ? 6.540 1.804 6.072 1.00 95.75 151 VAL A C 1
ATOM 1115 O O . VAL A 1 151 ? 5.877 2.710 5.571 1.00 95.75 151 VAL A O 1
ATOM 1118 N N . THR A 1 152 ? 6.976 1.827 7.325 1.00 93.81 152 THR A N 1
ATOM 1119 C CA . THR A 1 152 ? 6.831 2.961 8.237 1.00 93.81 152 THR A CA 1
ATOM 1120 C C . THR A 1 152 ? 8.182 3.635 8.413 1.00 93.81 152 THR A C 1
ATOM 1122 O O . THR A 1 152 ? 9.198 2.962 8.578 1.00 93.81 152 THR A O 1
ATOM 1125 N N . GLN A 1 153 ? 8.210 4.964 8.364 1.00 91.12 153 GLN A N 1
ATOM 1126 C CA . GLN A 1 153 ? 9.426 5.756 8.547 1.00 91.12 153 GLN A CA 1
ATOM 1127 C C . GLN A 1 153 ? 9.102 7.215 8.871 1.00 91.12 153 GLN A C 1
ATOM 1129 O O . GLN A 1 153 ? 7.968 7.659 8.720 1.00 91.12 153 GLN A O 1
ATOM 1134 N N . THR A 1 154 ? 10.117 7.971 9.278 1.00 90.50 154 THR A N 1
ATOM 1135 C CA . THR A 1 154 ? 10.009 9.413 9.520 1.00 90.50 154 THR A CA 1
ATOM 1136 C C . THR A 1 154 ? 10.551 10.196 8.331 1.00 90.50 154 THR A C 1
ATOM 1138 O O . THR A 1 154 ? 11.643 9.895 7.842 1.00 90.50 154 THR A O 1
ATOM 1141 N N . GLN A 1 155 ? 9.816 11.215 7.881 1.00 89.50 155 GLN A N 1
ATOM 1142 C CA . GLN A 1 155 ? 10.279 12.152 6.861 1.00 89.50 155 GLN A CA 1
ATOM 1143 C C . GLN A 1 155 ? 11.466 12.922 7.432 1.00 89.50 155 GLN A C 1
ATOM 1145 O O . GLN A 1 155 ? 11.299 13.777 8.297 1.00 89.50 155 GLN A O 1
ATOM 1150 N N . ALA A 1 156 ? 12.678 12.602 6.986 1.00 84.75 156 ALA A N 1
ATOM 1151 C CA . ALA A 1 156 ? 13.881 13.238 7.514 1.00 84.75 156 ALA A CA 1
ATOM 1152 C C . ALA A 1 156 ? 14.083 14.638 6.919 1.00 84.75 156 ALA A C 1
ATOM 1154 O O . ALA A 1 156 ? 14.414 15.581 7.636 1.00 84.75 156 ALA A O 1
ATOM 1155 N N . ALA A 1 157 ? 13.873 14.780 5.609 1.00 83.81 157 ALA A N 1
ATOM 1156 C CA . ALA A 1 157 ? 14.067 16.049 4.930 1.00 83.81 157 ALA A CA 1
ATOM 1157 C C . ALA A 1 157 ? 12.983 17.077 5.297 1.00 83.81 157 ALA A C 1
ATOM 1159 O O . ALA A 1 157 ? 11.795 16.768 5.357 1.00 83.81 157 ALA A O 1
ATOM 1160 N N . ALA A 1 158 ? 13.396 18.332 5.494 1.00 75.25 158 ALA A N 1
ATOM 1161 C CA . ALA A 1 158 ? 12.482 19.438 5.785 1.00 75.25 158 ALA A CA 1
ATOM 1162 C C . ALA A 1 158 ? 11.619 19.836 4.572 1.00 75.25 158 ALA A C 1
ATOM 1164 O O . ALA A 1 158 ? 10.518 20.357 4.744 1.00 75.25 158 ALA A O 1
ATOM 1165 N N . GLY A 1 159 ? 12.115 19.595 3.352 1.00 69.19 159 GLY A N 1
ATOM 1166 C CA . GLY A 1 159 ? 11.363 19.811 2.121 1.00 69.19 159 GLY A CA 1
ATOM 1167 C C . GLY A 1 159 ? 10.282 18.746 1.994 1.00 69.19 159 GLY A C 1
ATOM 1168 O O . GLY A 1 159 ? 10.567 17.552 2.021 1.00 69.19 159 GLY A O 1
ATOM 1169 N N . GLY A 1 160 ? 9.029 19.172 1.880 1.00 82.06 160 GLY A N 1
ATOM 1170 C CA . GLY A 1 160 ? 7.880 18.298 2.088 1.00 82.06 160 GLY A CA 1
ATOM 1171 C C . GLY A 1 160 ? 7.716 17.138 1.102 1.00 82.06 160 GLY A C 1
ATOM 1172 O O . GLY A 1 160 ? 6.801 16.350 1.257 1.00 82.06 160 GLY A O 1
ATOM 1173 N N . ASN A 1 161 ? 8.554 16.992 0.076 1.00 90.94 161 ASN A N 1
ATOM 1174 C CA . ASN A 1 161 ? 8.344 15.967 -0.941 1.00 90.94 161 ASN A CA 1
ATOM 1175 C C . ASN A 1 161 ? 8.623 14.561 -0.400 1.00 90.94 161 ASN A C 1
ATOM 1177 O O . ASN A 1 161 ? 9.740 14.243 0.013 1.00 90.94 161 ASN A O 1
ATOM 1181 N N . PHE A 1 162 ? 7.611 13.711 -0.502 1.00 93.00 162 PHE A N 1
ATOM 1182 C CA . PHE A 1 162 ? 7.696 12.276 -0.334 1.00 93.00 162 PHE A CA 1
ATOM 1183 C C . PHE A 1 162 ? 7.338 11.575 -1.640 1.00 93.00 162 PHE A C 1
ATOM 1185 O O . PHE A 1 162 ? 6.348 11.906 -2.302 1.00 93.00 162 PHE A O 1
ATOM 1192 N N . ASN A 1 163 ? 8.152 10.590 -1.998 1.00 95.19 163 ASN A N 1
ATOM 1193 C CA . ASN A 1 163 ? 8.020 9.833 -3.227 1.00 95.19 163 ASN A CA 1
ATOM 1194 C C . ASN A 1 163 ? 7.844 8.344 -2.925 1.00 95.19 163 ASN A C 1
ATOM 1196 O O . ASN A 1 163 ? 8.502 7.796 -2.039 1.00 95.19 163 ASN A O 1
ATOM 1200 N N . PHE A 1 164 ? 6.983 7.695 -3.700 1.00 97.00 164 PHE A N 1
ATOM 1201 C CA . PHE A 1 164 ? 6.559 6.311 -3.545 1.00 97.00 164 PHE A CA 1
ATOM 1202 C C . PHE A 1 164 ? 6.687 5.587 -4.892 1.00 97.00 164 PHE A C 1
ATOM 1204 O O . PHE A 1 164 ? 6.038 5.971 -5.868 1.00 97.00 164 PHE A O 1
ATOM 1211 N N . TYR A 1 165 ? 7.528 4.551 -4.948 1.00 98.00 165 TYR A N 1
ATOM 1212 C CA . TYR A 1 165 ? 7.846 3.817 -6.176 1.00 98.00 165 TYR A CA 1
ATOM 1213 C C . TYR A 1 165 ? 7.645 2.302 -5.988 1.00 98.00 165 TYR A C 1
ATOM 1215 O O . TYR A 1 165 ? 8.583 1.584 -5.608 1.00 98.00 165 TYR A O 1
ATOM 1223 N N . PRO A 1 166 ? 6.431 1.776 -6.221 1.00 98.50 166 PRO A N 1
ATOM 1224 C CA . PRO A 1 166 ? 6.227 0.341 -6.317 1.00 98.50 166 PRO A CA 1
ATOM 1225 C C . PRO A 1 166 ? 6.968 -0.186 -7.550 1.00 98.50 166 PRO A C 1
ATOM 1227 O O . PRO A 1 166 ? 6.734 0.255 -8.678 1.00 98.50 166 PRO A O 1
ATOM 1230 N N . SER A 1 167 ? 7.896 -1.106 -7.312 1.00 98.62 167 SER A N 1
ATOM 1231 C CA 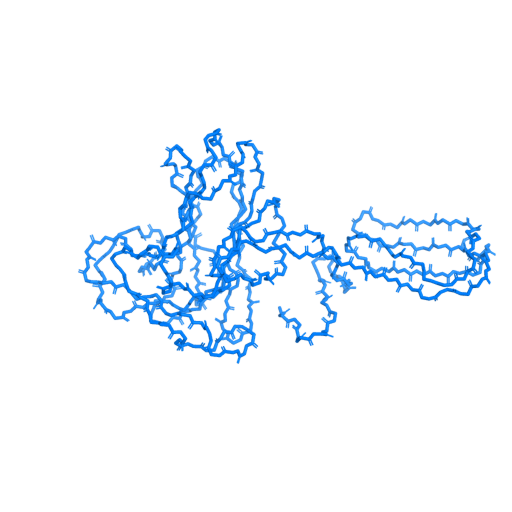. SER A 1 167 ? 8.874 -1.550 -8.300 1.00 98.62 167 SER A CA 1
ATOM 1232 C C . SER A 1 167 ? 8.842 -3.063 -8.469 1.00 98.62 167 SER A C 1
ATOM 1234 O O . SER A 1 167 ? 8.686 -3.818 -7.502 1.00 98.62 167 SER A O 1
ATOM 1236 N N . VAL A 1 168 ? 9.040 -3.499 -9.709 1.00 98.56 168 VAL A N 1
ATOM 1237 C CA . VAL A 1 168 ? 9.309 -4.899 -10.034 1.00 98.56 168 VAL A CA 1
ATOM 1238 C C . VAL A 1 168 ? 10.792 -5.167 -9.777 1.00 98.56 168 VAL A C 1
ATOM 1240 O O . VAL A 1 168 ? 11.641 -4.324 -10.075 1.00 98.56 168 VAL A O 1
ATOM 1243 N N . SER A 1 169 ? 11.116 -6.315 -9.182 1.00 97.88 169 SER A N 1
ATOM 1244 C CA . SER A 1 169 ? 12.502 -6.744 -9.011 1.00 97.88 169 SER A CA 1
ATOM 1245 C C . SER A 1 169 ? 12.700 -8.195 -9.438 1.00 97.88 169 SER A C 1
ATOM 1247 O O . SER A 1 169 ? 11.818 -9.046 -9.296 1.00 97.88 169 SER A O 1
ATOM 1249 N N . SER A 1 170 ? 13.887 -8.492 -9.965 1.00 97.75 170 SER A N 1
ATOM 1250 C CA . SER A 1 170 ? 14.268 -9.844 -10.367 1.00 97.75 170 SER A CA 1
ATOM 1251 C C . SER A 1 170 ? 14.749 -10.704 -9.199 1.00 97.75 170 SER A C 1
ATOM 1253 O O . SER A 1 170 ? 14.561 -11.922 -9.226 1.00 97.75 170 SER A O 1
ATOM 1255 N N . ALA A 1 171 ? 15.329 -10.096 -8.162 1.00 97.69 171 ALA A N 1
ATOM 1256 C CA . ALA A 1 171 ? 15.860 -10.791 -6.997 1.00 97.69 171 ALA A CA 1
ATOM 1257 C C . ALA A 1 171 ? 15.932 -9.879 -5.761 1.00 97.69 171 ALA A C 1
ATOM 1259 O O . ALA A 1 171 ? 15.826 -8.656 -5.839 1.00 97.69 171 ALA A O 1
ATOM 1260 N N . ASN A 1 172 ? 16.144 -10.487 -4.593 1.00 96.81 172 ASN A N 1
ATOM 1261 C CA . ASN A 1 172 ? 16.351 -9.750 -3.352 1.00 96.81 172 ASN A CA 1
ATOM 1262 C C . ASN A 1 172 ? 17.578 -8.828 -3.456 1.00 96.81 172 ASN A C 1
ATOM 1264 O O . ASN A 1 172 ? 18.672 -9.299 -3.764 1.00 96.81 172 ASN A O 1
ATOM 1268 N N . GLY A 1 173 ? 17.414 -7.537 -3.160 1.00 93.88 173 GLY A N 1
ATOM 1269 C CA . GLY A 1 173 ? 18.512 -6.568 -3.199 1.00 93.88 173 GLY A CA 1
ATOM 1270 C C . GLY A 1 173 ? 18.886 -6.072 -4.601 1.00 93.88 173 GLY A C 1
ATOM 1271 O O . GLY A 1 173 ? 19.824 -5.286 -4.724 1.00 93.88 173 GLY A O 1
ATOM 1272 N N . THR A 1 174 ? 18.177 -6.488 -5.655 1.00 94.50 174 THR A N 1
ATOM 1273 C CA . THR A 1 174 ? 18.471 -6.069 -7.030 1.00 94.50 174 THR A CA 1
ATOM 1274 C C . THR A 1 174 ? 17.719 -4.795 -7.407 1.00 94.50 174 THR A C 1
ATOM 1276 O O . THR A 1 174 ? 16.493 -4.790 -7.524 1.00 94.50 174 THR A O 1
ATOM 1279 N N . THR A 1 175 ? 18.474 -3.725 -7.661 1.00 90.19 175 THR A N 1
ATOM 1280 C CA . THR A 1 175 ? 17.959 -2.404 -8.067 1.00 90.19 175 THR A CA 1
ATOM 1281 C C . THR A 1 175 ? 17.922 -2.192 -9.582 1.00 90.19 175 THR A C 1
ATOM 1283 O O . THR A 1 175 ? 17.266 -1.267 -10.052 1.00 90.19 175 THR A O 1
ATOM 1286 N N . SER A 1 176 ? 18.633 -3.025 -10.346 1.00 95.62 176 SER A N 1
ATOM 1287 C CA . SER A 1 176 ? 18.743 -2.946 -11.803 1.00 95.62 176 SER A CA 1
ATOM 1288 C C . SER A 1 176 ? 18.917 -4.337 -12.381 1.00 95.62 176 SER A C 1
ATOM 1290 O O . SER A 1 176 ? 19.712 -5.122 -11.865 1.00 95.62 176 SER A O 1
ATOM 1292 N N . TYR A 1 177 ? 18.214 -4.629 -13.465 1.00 98.38 177 TYR A N 1
ATOM 1293 C CA . TYR A 1 177 ? 18.367 -5.866 -14.219 1.00 98.38 177 TYR A CA 1
ATOM 1294 C C . TYR A 1 177 ? 17.807 -5.681 -15.627 1.00 98.38 177 TYR A C 1
ATOM 1296 O O . TYR A 1 177 ? 17.118 -4.703 -15.895 1.00 98.38 177 TYR A O 1
ATOM 1304 N N . LEU A 1 178 ? 18.125 -6.611 -16.528 1.00 98.62 178 LEU A N 1
ATOM 1305 C CA . LEU A 1 178 ? 17.515 -6.665 -17.850 1.00 98.62 178 LEU A CA 1
ATOM 1306 C C . LEU A 1 178 ? 16.117 -7.275 -17.724 1.00 98.62 178 LEU A C 1
ATOM 1308 O O . LEU A 1 178 ? 15.997 -8.472 -17.443 1.00 98.62 178 LEU A O 1
ATOM 1312 N N . GLY A 1 179 ? 15.084 -6.452 -17.889 1.00 98.44 179 GLY A N 1
ATOM 1313 C CA . GLY A 1 179 ? 13.709 -6.931 -17.984 1.00 98.44 179 GLY A CA 1
ATOM 1314 C C . GLY A 1 179 ? 13.442 -7.664 -19.303 1.00 98.44 179 GLY A C 1
ATOM 1315 O O . GLY A 1 179 ? 14.225 -7.582 -20.255 1.00 98.44 179 GLY A O 1
ATOM 1316 N N . ASP A 1 180 ? 12.350 -8.423 -19.349 1.00 98.38 180 ASP A N 1
ATOM 1317 C CA . ASP A 1 180 ? 11.972 -9.235 -20.516 1.00 98.38 180 ASP A CA 1
ATOM 1318 C C . ASP A 1 180 ? 10.822 -8.639 -21.348 1.00 98.38 180 ASP A C 1
ATOM 1320 O O . ASP A 1 180 ? 10.459 -9.198 -22.384 1.00 98.38 180 ASP A O 1
ATOM 1324 N N . GLY A 1 181 ? 10.261 -7.500 -20.928 1.00 98.31 181 GLY A N 1
ATOM 1325 C CA . GLY A 1 181 ? 9.133 -6.860 -21.606 1.00 98.31 181 GLY A CA 1
ATOM 1326 C C . GLY A 1 181 ? 7.756 -7.482 -21.331 1.00 98.31 181 GLY A C 1
ATOM 1327 O O . GLY A 1 181 ? 6.782 -7.046 -21.946 1.00 98.31 181 GLY A O 1
ATOM 1328 N N . ALA A 1 182 ? 7.653 -8.501 -20.471 1.00 98.31 182 ALA A N 1
ATOM 1329 C CA . ALA A 1 182 ? 6.429 -9.291 -20.282 1.00 98.31 182 ALA A CA 1
ATOM 1330 C C . ALA A 1 182 ? 6.110 -9.629 -18.815 1.00 98.31 182 ALA A C 1
ATOM 1332 O O . ALA A 1 182 ? 4.936 -9.705 -18.425 1.00 98.31 182 ALA A O 1
ATOM 1333 N N . SER A 1 183 ? 7.139 -9.829 -17.999 1.00 98.75 183 SER A N 1
ATOM 1334 C CA . SER A 1 183 ? 7.038 -10.229 -16.605 1.00 98.75 183 SER A CA 1
ATOM 1335 C C . SER A 1 183 ? 6.674 -9.054 -15.700 1.00 98.75 183 SER A C 1
ATOM 1337 O O . SER A 1 183 ? 7.048 -7.903 -15.929 1.00 98.75 183 SER A O 1
ATOM 1339 N N . GLY A 1 184 ? 5.929 -9.333 -14.632 1.00 98.62 184 GLY A N 1
ATOM 1340 C CA . GLY A 1 184 ? 5.467 -8.263 -13.759 1.00 98.62 184 GLY A CA 1
ATOM 1341 C C . GLY A 1 184 ? 4.944 -8.693 -12.400 1.00 98.62 184 GLY A C 1
ATOM 1342 O O . GLY A 1 184 ? 5.199 -9.801 -11.922 1.00 98.62 184 GLY A O 1
ATOM 1343 N N . LEU A 1 185 ? 4.197 -7.775 -11.792 1.00 98.75 185 LEU A N 1
ATOM 1344 C CA . LEU A 1 185 ? 3.513 -7.921 -10.509 1.00 98.75 185 LEU A CA 1
ATOM 1345 C C . LEU A 1 185 ? 2.091 -7.379 -10.626 1.00 98.75 185 LEU A C 1
ATOM 1347 O O . LEU A 1 185 ? 1.862 -6.403 -11.341 1.00 98.75 185 LEU A O 1
ATOM 1351 N N . TYR A 1 186 ? 1.161 -7.956 -9.871 1.00 98.88 186 TYR A N 1
ATOM 1352 C CA . TYR A 1 186 ? -0.143 -7.337 -9.654 1.00 98.88 186 TYR A CA 1
ATOM 1353 C C . TYR A 1 186 ? -0.068 -6.387 -8.459 1.00 98.88 186 TYR A C 1
ATOM 1355 O O . TYR A 1 186 ? 0.489 -6.747 -7.418 1.00 98.88 186 TYR A O 1
ATOM 1363 N N . LEU A 1 187 ? -0.635 -5.192 -8.610 1.00 98.81 187 LEU A N 1
ATOM 1364 C CA . LEU A 1 187 ? -0.649 -4.122 -7.617 1.00 98.81 187 LEU A CA 1
ATOM 1365 C C . LEU A 1 187 ? -2.077 -3.628 -7.388 1.00 98.81 187 LEU A C 1
ATOM 1367 O O . LEU A 1 187 ? -2.872 -3.537 -8.322 1.00 98.81 187 LEU A O 1
ATOM 1371 N N . TRP A 1 188 ? -2.398 -3.289 -6.141 1.00 98.62 188 TRP A N 1
ATOM 1372 C CA . TRP A 1 188 ? -3.690 -2.710 -5.784 1.00 98.62 188 TRP A CA 1
ATOM 1373 C C . TRP A 1 188 ? -3.628 -1.949 -4.455 1.00 98.62 188 TRP A C 1
ATOM 1375 O O . TRP A 1 188 ? -2.819 -2.264 -3.581 1.00 98.62 188 TRP A O 1
ATOM 1385 N N . GLY A 1 189 ? -4.501 -0.960 -4.275 1.00 97.69 189 GLY A N 1
ATOM 1386 C CA . GLY A 1 189 ? -4.710 -0.281 -2.995 1.00 97.69 189 GLY A CA 1
ATOM 1387 C C . GLY A 1 189 ? -3.460 0.382 -2.406 1.00 97.69 189 GLY A C 1
ATOM 1388 O O . GLY A 1 189 ? -3.123 0.130 -1.248 1.00 97.69 189 GLY A O 1
ATOM 1389 N N . ALA A 1 190 ? -2.750 1.203 -3.185 1.00 98.38 190 ALA A N 1
ATOM 1390 C CA . ALA A 1 190 ? -1.660 2.026 -2.665 1.00 98.38 190 ALA A CA 1
ATOM 1391 C C . ALA A 1 190 ? -2.192 3.086 -1.688 1.00 98.38 190 ALA A C 1
ATOM 1393 O O . ALA A 1 190 ? -3.127 3.831 -1.995 1.00 98.38 190 ALA A O 1
ATOM 1394 N N . GLN A 1 191 ? -1.559 3.175 -0.520 1.00 98.19 191 GLN A N 1
ATOM 1395 C CA . GLN A 1 191 ? -1.956 4.066 0.559 1.00 98.19 191 GLN A CA 1
ATOM 1396 C C . GLN A 1 191 ? -0.752 4.693 1.256 1.00 98.19 191 GLN A C 1
ATOM 1398 O O . GLN A 1 191 ? 0.197 3.997 1.609 1.00 98.19 191 GLN A O 1
ATOM 1403 N N . LEU A 1 192 ? -0.809 6.005 1.476 1.00 97.81 192 LEU A N 1
ATOM 1404 C CA . LEU A 1 192 ? 0.172 6.761 2.255 1.00 97.81 192 LEU A CA 1
ATOM 1405 C C . LEU A 1 192 ? -0.553 7.579 3.312 1.00 97.81 192 LEU A C 1
ATOM 1407 O O . LEU A 1 192 ? -1.419 8.382 2.973 1.00 97.81 192 LEU A O 1
ATOM 1411 N N . GLU A 1 193 ? -0.172 7.391 4.567 1.00 97.00 193 GLU A N 1
ATOM 1412 C CA . GLU A 1 193 ? -0.836 7.992 5.721 1.00 97.00 193 GLU A CA 1
ATOM 1413 C C . GLU A 1 193 ? 0.192 8.672 6.624 1.00 97.00 193 GLU A C 1
ATOM 1415 O O . GLU A 1 193 ? 1.323 8.201 6.765 1.00 97.00 193 GLU A O 1
ATOM 1420 N N . VAL A 1 194 ? -0.212 9.767 7.268 1.00 94.56 194 VAL A N 1
ATOM 1421 C CA . VAL A 1 194 ? 0.542 10.345 8.385 1.00 94.56 194 VAL A CA 1
ATOM 1422 C C . VAL A 1 194 ? 0.271 9.518 9.641 1.00 94.56 194 VAL A C 1
ATOM 1424 O O . VAL A 1 194 ? -0.870 9.178 9.940 1.00 94.56 194 VAL A O 1
ATOM 1427 N N . GLY A 1 195 ? 1.326 9.221 10.393 1.00 91.38 195 GLY A N 1
ATOM 1428 C CA . GLY A 1 195 ? 1.319 8.289 11.514 1.00 91.38 195 GLY A CA 1
ATOM 1429 C C . GLY A 1 195 ? 2.021 6.973 11.179 1.00 91.38 195 GLY A C 1
ATOM 1430 O O . GLY A 1 195 ? 2.448 6.729 10.056 1.00 91.38 195 GLY A O 1
ATOM 1431 N N . ALA A 1 196 ? 2.180 6.121 12.190 1.00 86.00 196 ALA A N 1
ATOM 1432 C CA . ALA A 1 196 ? 2.921 4.863 12.070 1.00 86.00 196 ALA A CA 1
ATOM 1433 C C . ALA A 1 196 ? 2.030 3.624 11.864 1.00 86.00 196 ALA A C 1
ATOM 1435 O O . ALA A 1 196 ? 2.549 2.537 11.603 1.00 86.00 196 ALA A O 1
ATOM 1436 N N . ALA A 1 197 ? 0.712 3.772 12.020 1.00 87.38 197 ALA A N 1
ATOM 1437 C CA . ALA A 1 197 ? -0.245 2.674 11.987 1.00 87.38 197 ALA A CA 1
ATOM 1438 C C . ALA A 1 197 ? -0.835 2.505 10.585 1.00 87.38 197 ALA A C 1
ATOM 1440 O O . ALA A 1 197 ? -1.392 3.446 10.029 1.00 87.38 197 ALA A O 1
ATOM 1441 N N . VAL A 1 198 ? -0.740 1.292 10.040 1.00 90.56 198 VAL A N 1
ATOM 1442 C CA . VAL A 1 198 ? -1.396 0.919 8.783 1.00 90.56 198 VAL A CA 1
ATOM 1443 C C . VAL A 1 198 ? -2.896 0.781 9.050 1.00 90.56 198 VAL A C 1
ATOM 1445 O O . VAL A 1 198 ? -3.298 -0.190 9.693 1.00 90.56 198 VAL A O 1
ATOM 1448 N N . SER A 1 199 ? -3.723 1.710 8.562 1.00 91.88 199 SER A N 1
ATOM 1449 C CA . SER A 1 199 ? -5.183 1.556 8.655 1.00 91.88 199 SER A CA 1
ATOM 1450 C C . SER A 1 199 ? -5.719 0.678 7.529 1.00 91.88 199 SER A C 1
ATOM 1452 O O . SER A 1 199 ? -5.001 0.324 6.592 1.00 91.88 199 SER A O 1
ATOM 1454 N N . SER A 1 200 ? -6.987 0.299 7.580 1.00 90.75 200 SER A N 1
ATOM 1455 C CA . SER A 1 200 ? -7.739 -0.260 6.461 1.00 90.75 200 SER A CA 1
ATOM 1456 C C . SER A 1 200 ? -7.521 0.543 5.180 1.00 90.75 200 SER A C 1
ATOM 1458 O O . SER A 1 200 ? -7.318 1.752 5.226 1.00 90.75 200 SER A O 1
ATOM 1460 N N . LEU A 1 201 ? -7.570 -0.122 4.021 1.00 93.06 201 LEU A N 1
ATOM 1461 C CA . LEU A 1 201 ? -7.501 0.609 2.760 1.00 93.06 201 LEU A CA 1
ATOM 1462 C C . LEU A 1 201 ? -8.632 1.645 2.698 1.00 93.06 201 LEU A C 1
ATOM 1464 O O . LEU A 1 201 ? -9.798 1.302 2.892 1.00 93.06 201 LEU A O 1
ATOM 1468 N N . ILE A 1 202 ? -8.251 2.881 2.404 1.00 95.00 202 ILE A N 1
ATOM 1469 C CA . ILE A 1 202 ? -9.090 4.020 2.068 1.00 95.00 202 ILE A CA 1
ATOM 1470 C C . ILE A 1 202 ? -8.929 4.198 0.554 1.00 95.00 202 ILE A C 1
ATOM 1472 O O . ILE A 1 202 ? -7.909 4.745 0.109 1.00 95.00 202 ILE A O 1
ATOM 1476 N N . PRO A 1 203 ? -9.874 3.687 -0.253 1.00 94.56 203 PRO A N 1
ATOM 1477 C CA . PRO A 1 203 ? -9.797 3.813 -1.696 1.00 94.56 203 PRO A CA 1
ATOM 1478 C C . PRO A 1 203 ? -9.819 5.283 -2.100 1.00 94.56 203 PRO A C 1
ATOM 1480 O O . PRO A 1 203 ? -10.597 6.085 -1.582 1.00 94.56 203 PRO A O 1
ATOM 1483 N N . THR A 1 204 ? -8.955 5.622 -3.041 1.00 96.75 204 THR A N 1
ATOM 1484 C CA . THR A 1 204 ? -8.890 6.938 -3.668 1.00 96.75 204 THR A CA 1
ATOM 1485 C C . THR A 1 204 ? -8.998 6.806 -5.176 1.00 96.75 204 THR A C 1
ATOM 1487 O O . THR A 1 204 ? -8.448 5.877 -5.773 1.00 96.75 204 THR A O 1
ATOM 1490 N N . GLU A 1 205 ? -9.665 7.789 -5.771 1.00 93.94 205 GLU A N 1
ATOM 1491 C CA . GLU A 1 205 ? -9.669 8.065 -7.207 1.00 93.94 205 GLU A CA 1
ATOM 1492 C C . GLU A 1 205 ? -8.835 9.337 -7.445 1.00 93.94 205 GLU A C 1
ATOM 1494 O O . GLU A 1 205 ? -7.689 9.416 -7.019 1.00 93.94 205 GLU A O 1
ATOM 1499 N N . ALA A 1 206 ? -9.387 10.398 -8.033 1.00 90.56 206 ALA A N 1
ATOM 1500 C CA . ALA A 1 206 ? -8.613 11.570 -8.446 1.00 90.56 206 ALA A CA 1
ATOM 1501 C C . ALA A 1 206 ? -7.865 12.326 -7.321 1.00 90.56 206 ALA A C 1
ATOM 1503 O O . ALA A 1 206 ? -6.942 13.088 -7.617 1.00 90.56 206 ALA A O 1
ATOM 1504 N N . ALA A 1 207 ? -8.241 12.152 -6.051 1.00 93.00 207 ALA A N 1
ATOM 1505 C CA . ALA A 1 207 ? -7.698 12.916 -4.930 1.00 93.00 207 ALA A CA 1
ATOM 1506 C C . ALA A 1 207 ? -7.602 12.097 -3.635 1.00 93.00 207 ALA A C 1
ATOM 1508 O O . ALA A 1 207 ? -8.163 11.009 -3.521 1.00 93.00 207 ALA A O 1
ATOM 1509 N N . ALA A 1 208 ? -6.891 12.661 -2.656 1.00 94.81 208 ALA A N 1
ATOM 1510 C CA . ALA A 1 208 ? -6.802 12.118 -1.308 1.00 94.81 208 ALA A CA 1
ATOM 1511 C C . ALA A 1 208 ? -8.186 12.020 -0.648 1.00 94.81 208 ALA A C 1
ATOM 1513 O O . ALA A 1 208 ? -9.024 12.911 -0.808 1.00 94.81 208 ALA A O 1
ATOM 1514 N N . VAL A 1 209 ? -8.401 10.959 0.130 1.00 96.75 209 VAL A N 1
ATOM 1515 C CA . VAL A 1 209 ? -9.663 10.695 0.837 1.00 96.75 209 VAL A CA 1
ATOM 1516 C C . VAL A 1 209 ? -9.373 10.416 2.306 1.00 96.75 209 VAL A C 1
ATOM 1518 O O . VAL A 1 209 ? -8.408 9.729 2.644 1.00 96.75 209 VAL A O 1
ATOM 1521 N N . THR A 1 210 ? -10.225 10.951 3.180 1.00 95.12 210 THR A N 1
ATOM 1522 C CA . THR A 1 210 ? -10.173 10.735 4.629 1.00 95.12 210 THR A CA 1
ATOM 1523 C C . THR A 1 210 ? -11.286 9.789 5.048 1.00 95.12 210 THR A C 1
ATOM 1525 O O . THR A 1 210 ? -12.455 10.051 4.767 1.00 95.12 210 THR A O 1
ATOM 1528 N N . ARG A 1 211 ? -10.936 8.725 5.774 1.00 90.62 211 ARG A N 1
ATOM 1529 C CA . ARG A 1 211 ? -11.910 7.934 6.532 1.00 90.62 211 ARG A CA 1
ATOM 1530 C C . ARG A 1 211 ? -12.122 8.569 7.905 1.00 90.62 211 ARG A C 1
ATOM 1532 O O . ARG A 1 211 ? -11.165 9.032 8.529 1.00 90.62 211 ARG A O 1
ATOM 1539 N N . ALA A 1 212 ? -13.361 8.561 8.387 1.00 88.25 212 ALA A N 1
ATOM 1540 C CA . ALA A 1 212 ? -13.662 8.949 9.761 1.00 88.25 212 ALA A CA 1
ATOM 1541 C C . ALA A 1 212 ? -13.106 7.918 10.759 1.00 88.25 212 ALA A C 1
ATOM 1543 O O . ALA A 1 212 ? -12.809 6.781 10.395 1.00 88.25 212 ALA A O 1
ATOM 1544 N N . ALA A 1 213 ? -12.968 8.319 12.023 1.00 85.25 213 ALA A N 1
ATOM 1545 C CA . ALA A 1 213 ? -12.696 7.369 13.096 1.00 85.25 213 ALA A CA 1
ATOM 1546 C C . ALA A 1 213 ? -13.893 6.430 13.296 1.00 85.25 213 ALA A C 1
ATOM 1548 O O . ALA A 1 213 ? -15.045 6.855 13.171 1.00 85.25 213 ALA A O 1
ATOM 1549 N N . ASP A 1 214 ? -13.618 5.182 13.660 1.00 83.31 214 ASP A N 1
ATOM 1550 C CA . ASP A 1 214 ? -14.669 4.222 13.968 1.00 83.31 214 ASP A CA 1
ATOM 1551 C C . ASP A 1 214 ? -15.363 4.624 15.280 1.00 83.31 214 ASP A C 1
ATOM 1553 O O . ASP A 1 214 ? -14.722 5.025 16.258 1.00 83.31 214 ASP A O 1
ATOM 1557 N N . LEU A 1 215 ? -16.691 4.500 15.312 1.00 79.81 215 LEU A N 1
ATOM 1558 C CA . LEU A 1 215 ? -17.513 4.772 16.488 1.00 79.81 215 LEU A CA 1
ATOM 1559 C C . LEU A 1 215 ? -18.210 3.486 16.925 1.00 79.81 215 LEU A C 1
ATOM 1561 O O . LEU A 1 215 ? -19.063 2.961 16.214 1.00 79.81 215 LEU A O 1
ATOM 1565 N N . ALA A 1 216 ? -17.876 3.007 18.121 1.00 78.75 216 ALA A N 1
ATOM 1566 C CA . ALA A 1 216 ? -18.594 1.920 18.773 1.00 78.75 216 ALA A CA 1
ATOM 1567 C C . ALA A 1 216 ? -19.335 2.434 20.008 1.00 78.75 216 ALA A C 1
ATOM 1569 O O . ALA A 1 216 ? -18.817 3.255 20.776 1.00 78.75 216 ALA A O 1
ATOM 1570 N N . SER A 1 217 ? -20.544 1.921 20.220 1.00 80.69 217 SER A N 1
ATOM 1571 C CA . SER A 1 217 ? -21.355 2.189 21.403 1.00 80.69 217 SER A CA 1
ATOM 1572 C C . SER A 1 217 ? -22.091 0.931 21.854 1.00 80.69 217 SER A C 1
ATOM 1574 O O . SER A 1 217 ? -22.316 0.004 21.076 1.00 80.69 217 SER A O 1
ATOM 1576 N N . VAL A 1 218 ? -22.453 0.899 23.133 1.00 81.44 218 VAL A N 1
ATOM 1577 C CA . VAL A 1 218 ? -23.374 -0.095 23.692 1.00 81.44 218 VAL A CA 1
ATOM 1578 C C . VAL A 1 218 ? -24.628 0.636 24.144 1.00 81.44 218 VAL A C 1
ATOM 1580 O O . VAL A 1 218 ? -24.544 1.715 24.731 1.00 81.44 218 VAL A O 1
ATOM 1583 N N . ALA A 1 219 ? -25.795 0.061 23.865 1.00 86.44 219 ALA A N 1
ATOM 1584 C CA . ALA A 1 219 ? -27.051 0.567 24.396 1.00 86.44 219 ALA A CA 1
ATOM 1585 C C . ALA A 1 219 ? -27.156 0.221 25.887 1.00 86.44 219 ALA A C 1
ATOM 1587 O O . ALA A 1 219 ? -27.060 -0.944 26.273 1.00 86.44 219 ALA A O 1
ATOM 1588 N N . VAL A 1 220 ? -27.355 1.237 26.719 1.00 87.56 220 VAL A N 1
ATOM 1589 C CA . VAL A 1 220 ? -27.441 1.118 28.177 1.00 87.56 220 VAL A CA 1
ATOM 1590 C C . VAL A 1 220 ? -28.759 1.733 28.628 1.00 87.56 220 VAL A C 1
ATOM 1592 O O . VAL A 1 220 ? -29.158 2.783 28.127 1.00 87.56 220 VAL A O 1
ATOM 1595 N N . ALA A 1 221 ? -29.460 1.088 29.557 1.00 90.06 221 ALA A N 1
ATOM 1596 C CA . ALA A 1 221 ? -30.650 1.673 30.167 1.00 90.06 221 ALA A CA 1
ATOM 1597 C C . ALA A 1 221 ? -30.276 2.833 31.107 1.00 90.06 221 ALA A C 1
ATOM 1599 O O . ALA A 1 221 ? -29.109 3.034 31.446 1.00 90.06 221 ALA A O 1
ATOM 1600 N N . ALA A 1 222 ? -31.263 3.625 31.520 1.00 92.81 222 ALA A N 1
ATOM 1601 C CA . ALA A 1 222 ? -31.034 4.601 32.577 1.00 92.81 222 ALA A CA 1
ATOM 1602 C C . ALA A 1 222 ? -30.735 3.871 33.897 1.00 92.81 222 ALA A C 1
ATOM 1604 O O . ALA A 1 222 ? -31.453 2.937 34.258 1.00 92.81 222 ALA A O 1
ATOM 1605 N N . GLY A 1 223 ? -29.689 4.278 34.615 1.00 91.75 223 GLY A N 1
ATOM 1606 C CA . GLY A 1 223 ? -29.290 3.627 35.863 1.00 91.75 223 GLY A CA 1
ATOM 1607 C C . GLY A 1 223 ? -27.870 3.963 36.305 1.00 91.75 223 GLY A C 1
ATOM 1608 O O . GLY A 1 223 ? -27.196 4.778 35.680 1.00 91.75 223 GLY A O 1
ATOM 1609 N N . SER A 1 224 ? -27.418 3.321 37.382 1.00 91.81 224 SER A N 1
ATOM 1610 C CA . SER A 1 224 ? -26.054 3.462 37.904 1.00 91.81 224 SER A CA 1
ATOM 1611 C C . SER A 1 224 ? -25.273 2.166 37.723 1.00 91.81 224 SER A C 1
ATOM 1613 O O . SER A 1 224 ? -25.745 1.099 38.127 1.00 91.81 224 SER A O 1
ATOM 1615 N N . TYR A 1 225 ? -24.070 2.266 37.157 1.00 89.12 225 TYR A N 1
ATOM 1616 C CA . TYR A 1 225 ? -23.270 1.110 36.759 1.00 89.12 225 TYR A CA 1
ATOM 1617 C C . TYR A 1 225 ? -21.811 1.212 37.200 1.00 89.12 225 TYR A C 1
ATOM 1619 O O . TYR A 1 225 ? -21.216 2.289 37.170 1.00 89.12 225 TYR A O 1
ATOM 1627 N N . ASP A 1 226 ? -21.208 0.069 37.516 1.00 89.31 226 ASP A N 1
ATOM 1628 C CA . ASP A 1 226 ? -19.755 -0.065 37.506 1.00 89.31 226 ASP A CA 1
ATOM 1629 C C . ASP A 1 226 ? -19.321 -0.502 36.102 1.00 89.31 226 ASP A C 1
ATOM 1631 O O . ASP A 1 226 ? -19.804 -1.500 35.561 1.00 89.31 226 ASP A O 1
ATOM 1635 N N . ILE A 1 227 ? -18.417 0.256 35.491 1.00 86.69 227 ILE A N 1
ATOM 1636 C CA . ILE A 1 227 ? -17.939 0.045 34.126 1.00 86.69 227 ILE A CA 1
ATOM 1637 C C . ILE A 1 227 ? -16.535 -0.531 34.193 1.00 86.69 227 ILE A C 1
ATOM 1639 O O . ILE A 1 227 ? -15.633 0.083 34.761 1.00 86.69 227 ILE A O 1
ATOM 1643 N N . ARG A 1 228 ? -16.329 -1.686 33.560 1.00 86.12 228 ARG A N 1
ATOM 1644 C CA . ARG A 1 228 ? -15.003 -2.264 33.338 1.00 86.12 228 ARG A CA 1
ATOM 1645 C C . ARG A 1 228 ? -14.649 -2.186 31.859 1.00 86.12 228 ARG A C 1
ATOM 1647 O O . ARG A 1 228 ? -15.311 -2.807 31.029 1.00 86.12 228 ARG A O 1
ATOM 1654 N N . ARG A 1 229 ? -13.571 -1.471 31.552 1.00 82.38 229 ARG A N 1
ATOM 1655 C CA . ARG A 1 229 ? -12.955 -1.384 30.225 1.00 82.38 229 ARG A CA 1
ATOM 1656 C C . ARG A 1 229 ? -11.640 -2.149 30.233 1.00 82.38 229 ARG A C 1
ATOM 1658 O O . ARG A 1 229 ? -10.858 -2.013 31.171 1.00 82.38 229 ARG A O 1
ATOM 1665 N N . VAL A 1 230 ? -11.402 -2.953 29.203 1.00 79.50 230 VAL A N 1
ATOM 1666 C CA . VAL A 1 230 ? -10.110 -3.601 28.959 1.00 79.50 230 VAL A CA 1
ATOM 1667 C C . VAL A 1 230 ? -9.650 -3.242 27.554 1.00 79.50 230 VAL A C 1
ATOM 1669 O O . VAL A 1 230 ? -10.335 -3.557 26.580 1.00 79.50 230 VAL A O 1
ATOM 1672 N N . ASP A 1 231 ? -8.491 -2.607 27.459 1.00 75.62 231 ASP A N 1
ATOM 1673 C CA . ASP A 1 231 ? -7.825 -2.240 26.209 1.00 75.62 231 ASP A CA 1
ATOM 1674 C C . ASP A 1 231 ? -6.319 -2.545 26.289 1.00 75.62 231 ASP A C 1
ATOM 1676 O O . ASP A 1 231 ? -5.851 -3.182 27.239 1.00 75.62 231 ASP A O 1
ATOM 1680 N N . ALA A 1 232 ? -5.566 -2.134 25.268 1.00 67.19 232 ALA A N 1
ATOM 1681 C CA . ALA A 1 232 ? -4.127 -2.370 25.187 1.00 67.19 232 ALA A CA 1
ATOM 1682 C C . ALA A 1 232 ? -3.323 -1.706 26.326 1.00 67.19 232 ALA A C 1
ATOM 1684 O O . ALA A 1 232 ? -2.208 -2.142 26.606 1.00 67.19 232 ALA A O 1
ATOM 1685 N N . ALA A 1 233 ? -3.865 -0.678 26.993 1.00 71.12 233 ALA A N 1
ATOM 1686 C CA . ALA A 1 233 ? -3.217 -0.013 28.124 1.00 71.12 233 ALA A CA 1
ATOM 1687 C C . ALA A 1 233 ? -3.509 -0.707 29.467 1.00 71.12 233 ALA A C 1
ATOM 1689 O O . ALA A 1 233 ? -2.814 -0.455 30.453 1.00 71.12 233 ALA A O 1
ATOM 1690 N N . GLY A 1 234 ? -4.505 -1.597 29.521 1.00 76.62 234 GLY A N 1
ATOM 1691 C CA . GLY A 1 234 ? -4.818 -2.406 30.694 1.00 76.62 234 GLY A CA 1
ATOM 1692 C C . GLY A 1 234 ? -6.310 -2.465 31.010 1.00 76.62 234 GLY A C 1
ATOM 1693 O O . GLY A 1 234 ? -7.168 -2.384 30.135 1.00 76.62 234 GLY A O 1
ATOM 1694 N N . THR A 1 235 ? -6.632 -2.679 32.288 1.00 85.62 235 THR A N 1
ATOM 1695 C CA . THR A 1 235 ? -8.017 -2.687 32.782 1.00 85.62 235 THR A CA 1
ATOM 1696 C C . THR A 1 235 ? -8.301 -1.404 33.551 1.00 85.62 235 THR A C 1
ATOM 1698 O O . THR A 1 235 ? -7.602 -1.094 34.512 1.00 85.62 235 THR A O 1
ATOM 1701 N N . THR A 1 236 ? -9.374 -0.709 33.191 1.00 85.12 236 THR A N 1
ATOM 1702 C CA . THR A 1 236 ? -9.918 0.422 33.947 1.00 85.12 236 THR A CA 1
ATOM 1703 C C . THR A 1 236 ? -11.278 0.039 34.513 1.00 85.12 236 THR A C 1
ATOM 1705 O O . THR A 1 236 ? -12.114 -0.522 33.803 1.00 85.12 236 THR A O 1
ATOM 1708 N N . VAL A 1 237 ? -11.504 0.341 35.792 1.00 87.94 237 VAL A N 1
ATOM 1709 C CA . VAL A 1 237 ? -12.809 0.193 36.444 1.00 87.94 237 VAL A CA 1
ATOM 1710 C C . VAL A 1 237 ? -13.260 1.559 36.943 1.00 87.94 237 VAL A C 1
ATOM 1712 O O . VAL A 1 237 ? -12.534 2.219 37.684 1.00 87.94 237 VAL A O 1
ATOM 1715 N N . THR A 1 238 ? -14.460 1.972 36.555 1.00 86.94 238 THR A N 1
ATOM 1716 C CA . THR A 1 238 ? -15.105 3.198 37.032 1.00 86.94 238 THR A CA 1
ATOM 1717 C C . THR A 1 238 ? -16.399 2.814 37.724 1.00 86.94 238 THR A C 1
ATOM 1719 O O . THR A 1 238 ? -17.256 2.189 37.108 1.00 86.94 238 THR A O 1
ATOM 1722 N N . LYS A 1 239 ? -16.533 3.150 39.007 1.00 90.50 239 LYS A N 1
ATOM 1723 C CA . LYS A 1 239 ? -17.678 2.732 39.824 1.00 90.50 239 LYS A CA 1
ATOM 1724 C C . LYS A 1 239 ? -18.769 3.798 39.876 1.00 90.50 239 LYS A C 1
ATOM 1726 O O . LYS A 1 239 ? -18.463 4.988 39.823 1.00 90.50 239 LYS A O 1
ATOM 1731 N N . GLY A 1 240 ? -20.020 3.367 40.026 1.00 88.25 240 GLY A N 1
ATOM 1732 C CA . GLY A 1 240 ? -21.164 4.236 40.324 1.00 88.25 240 GLY A CA 1
ATOM 1733 C C . GLY A 1 240 ? -21.507 5.262 39.240 1.00 88.25 240 GLY A C 1
ATOM 1734 O O . GLY A 1 240 ? -22.013 6.337 39.553 1.00 88.25 240 GLY A O 1
ATOM 1735 N N . VAL A 1 241 ? -21.234 4.957 37.973 1.00 87.06 241 VAL A N 1
ATOM 1736 C CA . VAL A 1 241 ? -21.511 5.852 36.847 1.00 87.06 241 VAL A CA 1
ATOM 1737 C C . VAL A 1 241 ? -23.013 5.914 36.604 1.00 87.06 241 VAL A C 1
ATOM 1739 O O . VAL A 1 241 ? -23.612 4.947 36.133 1.00 87.06 241 VAL A O 1
ATOM 1742 N N . ALA A 1 242 ? -23.620 7.059 36.913 1.00 90.44 242 ALA A N 1
ATOM 1743 C CA . ALA A 1 242 ? -24.995 7.351 36.535 1.00 90.44 242 ALA A CA 1
ATOM 1744 C C . ALA A 1 242 ? -25.072 7.605 35.022 1.00 90.44 242 ALA A C 1
ATOM 1746 O O . ALA A 1 242 ? -24.380 8.476 34.493 1.00 90.44 242 ALA A O 1
ATOM 1747 N N . HIS A 1 243 ? -25.921 6.853 34.329 1.00 86.75 243 HIS A N 1
ATOM 1748 C CA . HIS A 1 243 ? -26.154 6.968 32.897 1.00 86.75 243 HIS A CA 1
ATOM 1749 C C . HIS A 1 243 ? -27.638 7.276 32.638 1.00 86.75 243 HIS A C 1
ATOM 1751 O O . HIS A 1 243 ? -28.501 6.596 33.197 1.00 86.75 243 HIS A O 1
ATOM 1757 N N . PRO A 1 244 ? -27.972 8.265 31.788 1.00 89.25 244 PRO A N 1
ATOM 1758 C CA . PRO A 1 244 ? -29.359 8.672 31.528 1.00 89.25 244 PRO A CA 1
ATOM 1759 C C . PRO A 1 244 ? -30.132 7.694 30.626 1.00 89.25 244 PRO A C 1
ATOM 1761 O O . PRO A 1 244 ? -31.317 7.887 30.372 1.00 89.25 244 PRO A O 1
ATOM 1764 N N . GLY A 1 245 ? -29.464 6.647 30.143 1.00 85.06 245 GLY A N 1
ATOM 1765 C CA . GLY A 1 245 ? -29.965 5.745 29.113 1.00 85.06 245 GLY A CA 1
ATOM 1766 C C . GLY A 1 245 ? -29.537 6.180 27.709 1.00 85.06 245 GLY A C 1
ATOM 1767 O O . GLY A 1 245 ? -29.216 7.343 27.477 1.00 85.06 245 GLY A O 1
ATOM 1768 N N . GLY A 1 246 ? -29.482 5.234 26.774 1.00 86.19 246 GLY A N 1
ATOM 1769 C CA . GLY A 1 246 ? -29.044 5.464 25.395 1.00 86.19 246 GLY A CA 1
ATOM 1770 C C . GLY A 1 246 ? -27.656 4.898 25.098 1.00 86.19 246 GLY A C 1
ATOM 1771 O O . GLY A 1 246 ? -27.224 3.922 25.710 1.00 86.19 246 GLY A O 1
ATOM 1772 N N . ALA A 1 247 ? -26.975 5.476 24.110 1.00 82.56 247 ALA A N 1
ATOM 1773 C CA . ALA A 1 247 ? -25.691 4.978 23.634 1.00 82.56 247 ALA A CA 1
ATOM 1774 C C . ALA A 1 247 ? -24.545 5.432 24.546 1.00 82.56 247 ALA A C 1
ATOM 1776 O O . ALA A 1 247 ? -24.212 6.614 24.599 1.00 82.56 247 ALA A O 1
ATOM 1777 N N . MET A 1 248 ? -23.897 4.476 25.205 1.00 79.25 248 MET A N 1
ATOM 1778 C CA . MET A 1 248 ? -22.637 4.715 25.894 1.00 79.25 248 MET A CA 1
ATOM 1779 C C . MET A 1 248 ? -21.490 4.465 24.915 1.00 79.25 248 MET A C 1
ATOM 1781 O O . MET A 1 248 ? -21.285 3.336 24.459 1.00 79.25 248 MET A O 1
ATOM 1785 N N . ALA A 1 249 ? -20.762 5.523 24.558 1.00 74.31 249 ALA A N 1
ATOM 1786 C CA . ALA A 1 249 ? -19.627 5.426 23.647 1.00 74.31 249 ALA A CA 1
ATOM 1787 C C . ALA A 1 249 ? -18.491 4.620 24.289 1.00 74.31 249 ALA A C 1
ATOM 1789 O O . ALA A 1 249 ? -18.094 4.875 25.425 1.00 74.31 249 ALA A O 1
ATOM 1790 N N . ILE A 1 250 ? -17.939 3.666 23.540 1.00 66.56 250 ILE A N 1
ATOM 1791 C CA . ILE A 1 250 ? -16.833 2.828 24.014 1.00 66.56 250 ILE A CA 1
ATOM 1792 C C . ILE A 1 250 ? -15.479 3.551 23.815 1.00 66.56 250 ILE A C 1
ATOM 1794 O O . ILE A 1 250 ? -14.474 3.139 24.379 1.00 66.56 250 ILE A O 1
ATOM 1798 N N . GLY A 1 251 ? -15.439 4.687 23.103 1.00 58.88 251 GLY A N 1
ATOM 1799 C CA . GLY A 1 251 ? -14.218 5.448 22.785 1.00 58.88 251 GLY A CA 1
ATOM 1800 C C . GLY A 1 251 ? -13.375 4.807 21.671 1.00 58.88 251 GLY A C 1
ATOM 1801 O O . GLY A 1 251 ? -13.678 3.706 21.223 1.00 58.88 251 GLY A O 1
ATOM 1802 N N . ALA A 1 252 ? -12.328 5.497 21.207 1.00 52.38 252 ALA A N 1
ATOM 1803 C CA . ALA A 1 252 ? -11.411 4.984 20.178 1.00 52.38 252 ALA A CA 1
ATOM 1804 C C . ALA A 1 252 ? -10.369 3.995 20.758 1.00 52.38 252 ALA A C 1
ATOM 1806 O O . ALA A 1 252 ? -10.114 4.001 21.967 1.00 52.38 252 ALA A O 1
ATOM 1807 N N . GLY A 1 253 ? -9.746 3.181 19.892 1.00 55.88 253 GLY A N 1
ATOM 1808 C CA . GLY A 1 253 ? -8.662 2.239 20.225 1.00 55.88 253 GLY A CA 1
ATOM 1809 C C . GLY A 1 253 ? -9.081 0.760 20.256 1.00 55.88 253 GLY A C 1
ATOM 1810 O O . GLY A 1 253 ? -10.260 0.437 20.163 1.00 55.88 253 GLY A O 1
ATOM 1811 N N . ALA A 1 254 ? -8.118 -0.160 20.384 1.00 55.50 254 ALA A N 1
ATOM 1812 C CA . ALA A 1 254 ? -8.397 -1.598 20.455 1.00 55.50 254 ALA A CA 1
ATOM 1813 C C . ALA A 1 254 ? -9.076 -1.955 21.787 1.00 55.50 254 ALA A C 1
ATOM 1815 O O . ALA A 1 254 ? -8.455 -1.879 22.848 1.00 55.50 254 ALA A O 1
ATOM 1816 N N . ILE A 1 255 ? -10.350 -2.348 21.736 1.00 65.31 255 ILE A N 1
ATOM 1817 C CA . ILE A 1 255 ? -11.127 -2.690 22.932 1.00 65.31 255 ILE A CA 1
ATOM 1818 C C . ILE A 1 255 ? -11.302 -4.200 22.988 1.00 65.31 255 ILE A C 1
ATOM 1820 O O . ILE A 1 255 ? -11.912 -4.818 22.112 1.00 65.31 255 ILE A O 1
ATOM 1824 N N . HIS A 1 256 ? -10.746 -4.792 24.042 1.00 57.88 256 HIS A N 1
ATOM 1825 C CA . HIS A 1 256 ? -10.807 -6.226 24.302 1.00 57.88 256 HIS A CA 1
ATOM 1826 C C . HIS A 1 256 ? -12.089 -6.610 25.047 1.00 57.88 256 HIS A C 1
ATOM 1828 O O . HIS A 1 256 ? -12.613 -7.702 24.844 1.00 57.88 256 HIS A O 1
ATOM 1834 N N . LEU A 1 257 ? -12.586 -5.733 25.927 1.00 61.94 257 LEU A N 1
ATOM 1835 C CA . LEU A 1 257 ? -13.800 -5.963 26.708 1.00 61.94 257 LEU A CA 1
ATOM 1836 C C . LEU A 1 257 ? -14.412 -4.631 27.164 1.00 61.94 257 LEU A C 1
ATOM 1838 O O . LEU A 1 257 ? -13.707 -3.773 27.697 1.00 61.94 257 LEU A O 1
ATOM 1842 N N . LEU A 1 258 ? -15.733 -4.508 27.043 1.00 73.06 258 LEU A N 1
ATOM 1843 C CA . LEU A 1 258 ? -16.535 -3.557 27.809 1.00 73.06 258 LEU A CA 1
ATOM 1844 C C . LEU A 1 258 ? -17.581 -4.351 28.596 1.00 73.06 258 LEU A C 1
ATOM 1846 O O . LEU A 1 258 ? -18.299 -5.170 28.026 1.00 73.06 258 LEU A O 1
ATOM 1850 N N . SER A 1 259 ? -17.663 -4.129 29.903 1.00 81.50 259 SER A N 1
ATOM 1851 C CA . SER A 1 259 ? -18.664 -4.764 30.764 1.00 81.50 259 SER A CA 1
ATOM 1852 C C . SER A 1 259 ? -19.309 -3.734 31.678 1.00 81.50 259 SER A C 1
ATOM 1854 O O . SER A 1 259 ? -18.614 -2.887 32.240 1.00 81.50 259 SER A O 1
ATOM 1856 N N . LEU A 1 260 ? -20.628 -3.835 31.830 1.00 79.50 260 LEU A N 1
ATOM 1857 C CA . LEU A 1 260 ? -21.414 -3.034 32.760 1.00 79.50 260 LEU A CA 1
ATOM 1858 C C . LEU A 1 260 ? -21.977 -3.944 33.843 1.00 79.50 260 LEU A C 1
ATOM 1860 O O . LEU A 1 260 ? -22.564 -4.982 33.538 1.00 79.50 260 LEU A O 1
ATOM 1864 N N . TYR A 1 261 ? -21.826 -3.526 35.091 1.00 85.75 261 TYR A N 1
ATOM 1865 C CA . TYR A 1 261 ? -22.366 -4.209 36.257 1.00 85.75 261 TYR A CA 1
ATOM 1866 C C . TYR A 1 261 ? -23.300 -3.261 37.007 1.00 85.75 261 TYR A C 1
ATOM 1868 O O . TYR A 1 261 ? -23.098 -2.047 36.930 1.00 85.75 261 TYR A O 1
ATOM 1876 N N . PRO A 1 262 ? -24.300 -3.771 37.749 1.00 85.31 262 PRO A N 1
ATOM 1877 C CA . PRO A 1 262 ? -25.006 -2.952 38.728 1.00 85.31 262 PRO A CA 1
ATOM 1878 C C . PRO A 1 262 ? -24.003 -2.238 39.640 1.00 85.31 262 PRO A C 1
ATOM 1880 O O . PRO A 1 262 ? -22.981 -2.822 40.002 1.00 85.31 262 PRO A O 1
ATOM 1883 N N . ALA A 1 263 ? -24.276 -0.983 39.994 1.00 87.19 263 ALA A N 1
ATOM 1884 C CA . ALA A 1 263 ? -23.389 -0.229 40.875 1.00 87.19 263 ALA A CA 1
ATOM 1885 C C . ALA A 1 263 ? -23.107 -0.988 42.187 1.00 87.19 263 ALA A C 1
ATOM 1887 O O . ALA A 1 263 ? -24.034 -1.446 42.859 1.00 87.19 263 ALA A O 1
ATOM 1888 N N . GLY A 1 264 ? -21.827 -1.094 42.550 1.00 78.62 264 GLY A N 1
ATOM 1889 C CA . GLY A 1 264 ? -21.352 -1.789 43.748 1.00 78.62 264 GLY A CA 1
ATOM 1890 C C . GLY A 1 264 ? -21.097 -3.290 43.575 1.00 78.62 264 GLY A C 1
ATOM 1891 O O . GLY A 1 264 ? -20.809 -3.960 44.564 1.00 78.62 264 GLY A O 1
ATOM 1892 N N . ALA A 1 265 ? -21.217 -3.832 42.360 1.00 83.19 265 ALA A N 1
ATOM 1893 C CA . ALA A 1 265 ? -20.976 -5.251 42.084 1.00 83.19 265 ALA A CA 1
ATOM 1894 C C . ALA A 1 265 ? -19.518 -5.575 41.697 1.00 83.19 265 ALA A C 1
ATOM 1896 O O . ALA A 1 265 ? -19.151 -6.753 41.672 1.00 83.19 265 ALA A O 1
ATOM 1897 N N . LEU A 1 266 ? -18.694 -4.562 41.399 1.00 77.94 266 LEU A N 1
ATOM 1898 C CA . LEU A 1 266 ? -17.238 -4.677 41.213 1.00 77.94 266 LEU A CA 1
ATOM 1899 C C . LEU A 1 266 ? -16.464 -4.050 42.377 1.00 77.94 266 LEU A C 1
ATOM 1901 O O . LEU A 1 266 ? -17.045 -3.266 43.157 1.00 77.94 266 LEU A O 1
#

Sequence (266 aa):
MSAPVDQPRYDYSAGKRALLLEASSTNLLPNSAQFDAASWAKTRASVLANAALAPDGTMTADKLVEDTSNNSHFAARTGTQIAGGTAMVASIFAKAAERRWFALVTADSANLFRTTYFDLQTGMLGVVSQGAAGQTAQIVAAENGWYRCSVTQTQAAAGGNFNFYPSVSSANGTTSYLGDGASGLYLWGAQLEVGAAVSSLIPTEAAAVTRAADLASVAVAAGSYDIRRVDAAGTTVTKGVAHPGGAMAIGAGAIHLLSLYPAGAL

Secondary structure (DSSP, 8-state):
-PPPTT---EE-TTSS-EE--PPPEEE--S-SS-TTSTTSEEESEEEEEEEE--TTSSS-EEEEEE-S-EE-EEEEEEEEE--TT-EEEEEEEEEESS--EEEEEEE-TT--EEEEEEETTTTEEEEE--SSTT-EEEEEE-GGG-EEEEEEEE--SSS-EEEEEEEEESSTT-S-EE--SS-EEEEEEEEEEESS---S----SSS-EEEPPP--EEEEEEEEEEEEEEETTEEEEEEEEEEEEEEEE--SS-EEEEEEEETT--

Organism: Rhodobacter capsulatus (strain ATCC BAA-309 / NBRC 16581 / SB1003) (NCBI:txid272942)

Radius of gyration: 21.59 Å; chains: 1; bounding box: 50×37×66 Å